Protein AF-A0A841AVW2-F1 (afdb_monomer)

Organism: NCBI:txid336628

Solvent-accessible surface area (backbone atoms only — not comparable to full-atom values): 12756 Å² total; per-residue (Å²): 134,88,82,87,87,86,79,90,84,84,90,83,78,92,78,90,77,91,79,87,79,90,78,88,81,86,76,78,83,85,87,73,88,77,85,69,83,78,75,77,75,77,77,45,46,62,28,59,76,80,51,60,68,70,59,51,50,52,52,23,55,46,48,16,61,78,66,75,42,59,57,72,57,23,45,54,25,41,21,50,23,43,34,48,55,42,32,61,37,71,50,90,81,61,91,67,52,73,33,82,55,24,38,54,28,44,58,59,42,56,75,42,50,69,63,37,49,56,44,25,40,73,58,40,72,40,79,79,83,87,78,82,73,83,83,69,79,56,72,96,49,61,66,61,37,40,52,54,30,54,49,46,26,44,76,74,43,31,62,80,62,62,71,56,56,50,47,77,78,63,76,82,70,85,89,76,97,70,90,75,88,68,83,78,82,78,77,80,88,81,79,80,80,85,128

Structure (mmCIF, N/CA/C/O backbone):
data_AF-A0A841AVW2-F1
#
_entry.id   AF-A0A841AVW2-F1
#
loop_
_atom_site.group_PDB
_atom_site.id
_atom_site.type_symbol
_atom_site.label_atom_id
_atom_site.label_alt_id
_atom_site.label_comp_id
_atom_site.label_asym_id
_atom_site.label_entity_id
_atom_site.label_seq_id
_atom_site.pdbx_PDB_ins_code
_atom_site.Cartn_x
_atom_site.Cartn_y
_atom_site.Cartn_z
_atom_site.occupancy
_atom_site.B_iso_or_equiv
_atom_site.auth_seq_id
_atom_site.auth_comp_id
_atom_site.auth_asym_id
_atom_site.auth_atom_id
_atom_site.pdbx_PDB_model_num
ATOM 1 N N . MET A 1 1 ? -28.016 38.336 46.987 1.00 41.69 1 MET A N 1
ATOM 2 C CA . MET A 1 1 ? -28.656 37.696 45.825 1.00 41.69 1 MET A CA 1
ATOM 3 C C . MET A 1 1 ? -28.327 36.218 45.926 1.00 41.69 1 MET A C 1
ATOM 5 O O . MET A 1 1 ? -27.193 35.830 45.688 1.00 41.69 1 MET A O 1
ATOM 9 N N . GLU A 1 2 ? -29.261 35.452 46.486 1.00 40.88 2 GLU A N 1
ATOM 10 C CA . GLU A 1 2 ? -29.202 33.991 46.546 1.00 40.88 2 GLU A CA 1
ATOM 11 C C . GLU A 1 2 ? -29.255 33.407 45.139 1.00 40.88 2 GLU A C 1
ATOM 13 O O . GLU A 1 2 ? -30.072 33.882 44.361 1.00 40.88 2 GLU A O 1
ATOM 18 N N . LEU A 1 3 ? -28.500 32.337 44.873 1.00 42.59 3 LEU A N 1
ATOM 19 C CA . LEU A 1 3 ? -28.999 31.178 44.129 1.00 42.59 3 LEU A CA 1
ATOM 20 C C . LEU A 1 3 ? -28.262 29.918 44.612 1.00 42.59 3 LEU A C 1
ATOM 22 O O . LEU A 1 3 ? -27.112 29.657 44.267 1.00 42.59 3 LEU A O 1
ATOM 26 N N . ARG A 1 4 ? -28.964 29.143 45.443 1.00 44.41 4 ARG A N 1
ATOM 27 C CA . ARG A 1 4 ? -28.731 27.715 45.674 1.00 44.41 4 ARG A CA 1
ATOM 28 C C . ARG A 1 4 ? -29.221 26.946 44.448 1.00 44.41 4 ARG A C 1
ATOM 30 O O . ARG A 1 4 ? -30.349 27.178 44.038 1.00 44.41 4 ARG A O 1
ATOM 37 N N . PHE A 1 5 ? -28.466 25.959 43.975 1.00 45.56 5 PHE A N 1
ATOM 38 C CA . PHE A 1 5 ? -29.041 24.725 43.434 1.00 45.56 5 PHE A CA 1
ATOM 39 C C . PHE A 1 5 ? -28.075 23.570 43.693 1.00 45.56 5 PHE A C 1
ATOM 41 O O . PHE A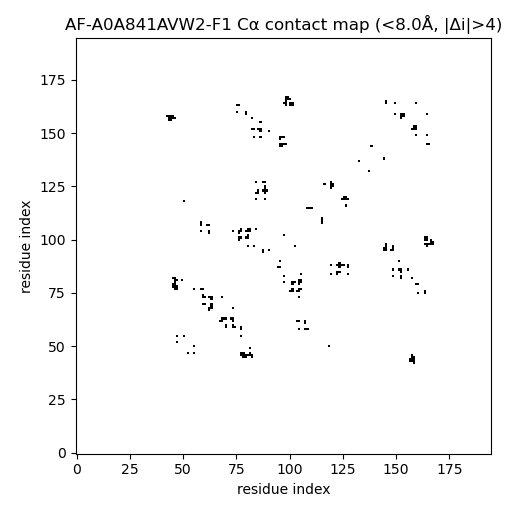 1 5 ? -26.941 23.561 43.226 1.00 45.56 5 PHE A O 1
ATOM 48 N N . GLY A 1 6 ? -28.544 22.614 44.490 1.00 39.91 6 GLY A N 1
ATOM 49 C CA . GLY A 1 6 ? -27.901 21.333 44.722 1.00 39.91 6 GLY A CA 1
ATOM 50 C C . GLY A 1 6 ? -28.836 20.202 44.310 1.00 39.91 6 GLY A C 1
ATOM 51 O O . GLY A 1 6 ? -30.046 20.299 44.506 1.00 39.91 6 GLY A O 1
ATOM 52 N N . ARG A 1 7 ? -28.245 19.144 43.752 1.00 44.53 7 ARG A N 1
ATOM 53 C CA . ARG A 1 7 ? -28.589 17.709 43.858 1.00 44.53 7 ARG A CA 1
ATOM 54 C C . ARG A 1 7 ? -27.644 16.992 42.886 1.00 44.53 7 ARG A C 1
ATOM 56 O O . ARG A 1 7 ? -27.697 17.257 41.697 1.00 44.53 7 ARG A O 1
ATOM 63 N N . SER A 1 8 ? -26.600 16.299 43.339 1.00 37.88 8 SER A N 1
ATOM 64 C CA . SER A 1 8 ? -26.599 15.012 44.054 1.00 37.88 8 SER A CA 1
ATOM 65 C C . SER A 1 8 ? -27.400 13.940 43.316 1.00 37.88 8 SER A C 1
ATOM 67 O O . SER A 1 8 ? -28.622 13.872 43.444 1.00 37.88 8 SER A O 1
ATOM 69 N N . VAL A 1 9 ? -26.680 13.103 42.567 1.00 47.44 9 VAL A N 1
ATOM 70 C CA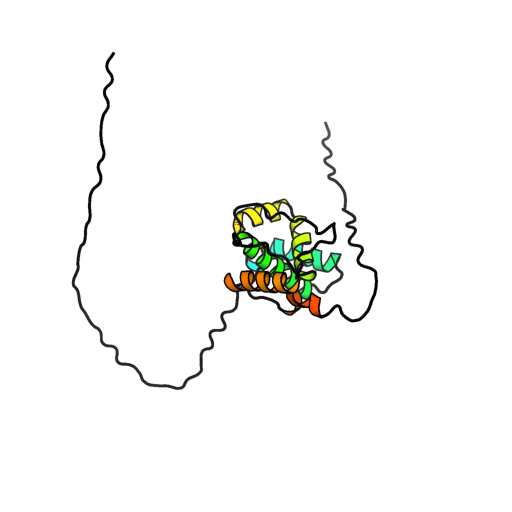 . VAL A 1 9 ? -27.118 11.771 42.148 1.00 47.44 9 VAL A CA 1
ATOM 71 C C . VAL A 1 9 ? -25.978 10.827 42.528 1.00 47.44 9 VAL A C 1
ATOM 73 O O . VAL A 1 9 ? -24.871 10.945 42.009 1.00 47.44 9 VAL A O 1
ATOM 76 N N . GLY A 1 10 ? -26.223 9.991 43.537 1.00 41.91 10 GLY A N 1
ATOM 77 C CA . GLY A 1 10 ? -25.278 8.992 44.031 1.00 41.91 10 GLY A CA 1
ATOM 78 C C . GLY A 1 10 ? -25.343 7.671 43.247 1.00 41.91 10 GLY A C 1
ATOM 79 O O . GLY A 1 10 ? -26.236 7.497 42.417 1.00 41.91 10 GLY A O 1
ATOM 80 N N . PRO A 1 11 ? -24.412 6.738 43.521 1.00 49.34 11 PRO A N 1
ATOM 81 C CA . PRO A 1 11 ? -24.301 5.449 42.848 1.00 49.34 11 PRO A CA 1
ATOM 82 C C . PRO A 1 11 ? -25.075 4.347 43.594 1.00 49.34 11 PRO A C 1
ATOM 84 O O . PRO A 1 11 ? -25.108 4.313 44.823 1.00 49.34 11 PRO A O 1
ATOM 87 N N . GLY A 1 12 ? -25.663 3.408 42.856 1.00 36.94 12 GLY A N 1
ATOM 88 C CA . GLY A 1 12 ? -26.270 2.183 43.389 1.00 36.94 12 GLY A CA 1
ATOM 89 C C . GLY A 1 12 ? -27.040 1.456 42.282 1.00 36.94 12 GLY A C 1
ATOM 90 O O . GLY A 1 12 ? -27.604 2.108 41.416 1.00 36.94 12 GLY A O 1
ATOM 91 N N . ALA A 1 13 ? -27.102 0.133 42.199 1.00 40.34 13 ALA A N 1
ATOM 92 C CA . ALA A 1 13 ? -26.518 -0.911 43.017 1.00 40.34 13 ALA A CA 1
ATOM 93 C C . ALA A 1 13 ? -26.505 -2.228 42.217 1.00 40.34 13 ALA A C 1
ATOM 95 O O . ALA A 1 13 ? -27.266 -2.418 41.272 1.00 40.34 13 ALA A O 1
ATOM 96 N N . CYS A 1 14 ? -25.616 -3.111 42.665 1.00 33.72 14 CYS A N 1
ATOM 97 C CA . CYS A 1 14 ? -25.550 -4.551 42.449 1.00 33.72 14 CYS A CA 1
ATOM 98 C C . CYS A 1 14 ? -26.926 -5.245 42.390 1.00 33.72 14 CYS A C 1
ATOM 100 O O . CYS A 1 14 ? -27.770 -5.034 43.259 1.00 33.72 14 CYS A O 1
ATOM 102 N N . GLY A 1 15 ? -27.102 -6.135 41.413 1.00 36.00 15 GLY A N 1
ATOM 103 C CA . GLY A 1 15 ? -28.263 -7.011 41.295 1.00 36.00 15 GLY A CA 1
ATOM 104 C C . GLY A 1 15 ? -27.870 -8.352 40.688 1.00 36.00 15 GLY A C 1
ATOM 105 O O . GLY A 1 15 ? -28.061 -8.579 39.498 1.00 36.00 15 GLY A O 1
ATOM 106 N N . SER A 1 16 ? -27.308 -9.232 41.518 1.00 39.03 16 SER A N 1
ATOM 107 C CA . SER A 1 16 ? -27.255 -10.669 41.254 1.00 39.03 16 SER A CA 1
ATOM 108 C C . SER A 1 16 ? -28.676 -11.227 41.284 1.00 39.03 16 SER A C 1
ATOM 110 O O . SER A 1 16 ? -29.345 -11.129 42.312 1.00 39.03 16 SER A O 1
ATOM 112 N N . LEU A 1 17 ? -29.119 -11.858 40.197 1.00 39.59 17 LEU A N 1
ATOM 113 C CA . LEU A 1 17 ? -30.273 -12.750 40.223 1.00 39.59 17 LEU A CA 1
ATOM 114 C C . LEU A 1 17 ? -29.863 -14.098 39.628 1.00 39.59 17 LEU A C 1
ATOM 116 O O . LEU A 1 17 ? -29.660 -14.240 38.424 1.00 39.59 17 LEU A O 1
ATOM 120 N N . LEU A 1 18 ? -29.700 -15.067 40.525 1.00 35.62 18 LEU A N 1
ATOM 121 C CA . LEU A 1 18 ? -29.631 -16.489 40.227 1.00 35.62 18 LEU A CA 1
ATOM 122 C C . LEU A 1 18 ? -31.013 -16.943 39.746 1.00 35.62 18 LEU A C 1
ATOM 124 O O . LEU A 1 18 ? -32.000 -16.743 40.452 1.00 35.62 18 LEU A O 1
ATOM 128 N N . ILE A 1 19 ? -31.075 -17.579 38.578 1.00 40.22 19 ILE A N 1
ATOM 129 C CA . ILE A 1 19 ? -32.205 -18.428 38.195 1.00 40.22 19 ILE A CA 1
ATOM 130 C C . ILE A 1 19 ? -31.647 -19.828 37.953 1.00 40.22 19 ILE A C 1
ATOM 132 O O . ILE A 1 19 ? -30.926 -20.075 36.988 1.00 40.22 19 ILE A O 1
ATOM 136 N N . GLU A 1 20 ? -31.969 -20.724 38.883 1.00 35.66 20 GLU A N 1
ATOM 137 C CA . GLU A 1 20 ? -31.882 -22.171 38.723 1.00 35.66 20 GLU A CA 1
ATOM 138 C C . GLU A 1 20 ? -32.941 -22.645 37.718 1.00 35.66 20 GLU A C 1
ATOM 140 O O . GLU A 1 20 ? -34.077 -22.171 37.720 1.00 35.66 20 GLU A O 1
ATOM 145 N N . GLY A 1 21 ? -32.579 -23.601 36.863 1.00 37.88 21 GLY A N 1
ATOM 146 C CA . GLY A 1 21 ? -33.495 -24.163 35.873 1.00 37.88 21 GLY A CA 1
ATOM 147 C C . GLY A 1 21 ? -32.833 -25.215 34.997 1.00 37.88 21 GLY A C 1
ATOM 148 O O . GLY A 1 21 ? -32.666 -25.019 33.798 1.00 37.88 21 GLY A O 1
ATOM 149 N N . ALA A 1 22 ? -32.421 -26.324 35.608 1.00 35.22 22 ALA A N 1
ATOM 150 C CA . ALA A 1 22 ? -31.932 -27.500 34.906 1.00 35.22 22 ALA A CA 1
ATOM 151 C C . ALA A 1 22 ? -33.049 -28.153 34.071 1.00 35.22 22 ALA A C 1
ATOM 153 O O . ALA A 1 22 ? -34.090 -28.541 34.598 1.00 35.22 22 ALA A O 1
ATOM 154 N N . SER A 1 23 ? -32.788 -28.372 32.783 1.00 33.22 23 SER A N 1
ATOM 155 C CA . SER A 1 23 ? -33.346 -29.511 32.057 1.00 33.22 23 SER A CA 1
ATOM 156 C C . SER A 1 23 ? -32.292 -30.024 31.084 1.00 33.22 23 SER A C 1
ATOM 158 O O . SER A 1 23 ? -31.992 -29.413 30.060 1.00 33.22 23 SER A O 1
ATOM 160 N N . ALA A 1 24 ? -31.655 -31.121 31.484 1.00 36.72 24 ALA A N 1
ATOM 161 C CA . ALA A 1 24 ? -30.673 -31.839 30.699 1.00 36.72 24 ALA A CA 1
ATOM 162 C C . ALA A 1 24 ? -31.398 -32.705 29.661 1.00 36.72 24 ALA A C 1
ATOM 164 O O . ALA A 1 24 ? -32.056 -33.681 30.014 1.00 36.72 24 ALA A O 1
ATOM 165 N N . VAL A 1 25 ? -31.235 -32.384 28.378 1.00 38.88 25 VAL A N 1
ATOM 166 C CA . VAL A 1 25 ? -31.441 -33.356 27.301 1.00 38.88 25 VAL A CA 1
ATOM 167 C C . VAL A 1 25 ? -30.081 -33.968 26.992 1.00 38.88 25 VAL A C 1
ATOM 169 O O . VAL A 1 25 ? -29.213 -33.350 26.381 1.00 38.88 25 VAL A O 1
ATOM 172 N N . SER A 1 26 ? -29.895 -35.186 27.490 1.00 34.03 26 SER A N 1
ATOM 173 C CA . SER A 1 26 ? -28.766 -36.055 27.176 1.00 34.03 26 SER A CA 1
ATOM 174 C C . SER A 1 26 ? -28.885 -36.524 25.724 1.00 34.03 26 SER A C 1
ATOM 176 O O . SER A 1 26 ? -29.784 -37.297 25.393 1.00 34.03 26 SER A O 1
ATOM 178 N N . VAL A 1 27 ? -27.991 -36.054 24.853 1.00 43.84 27 VAL A N 1
ATOM 179 C CA . VAL A 1 27 ? -27.770 -36.645 23.527 1.00 43.84 27 VAL A CA 1
ATOM 180 C C . VAL A 1 27 ? -26.466 -37.429 23.602 1.00 43.84 27 VAL A C 1
ATOM 182 O O . VAL A 1 27 ? -25.386 -36.860 23.756 1.00 43.84 27 VAL A O 1
ATOM 185 N N . ALA A 1 28 ? -26.585 -38.754 23.550 1.00 43.31 28 ALA A N 1
ATOM 186 C CA . ALA A 1 28 ? -25.458 -39.675 23.525 1.00 43.31 28 ALA A CA 1
ATOM 187 C C . ALA A 1 28 ? -24.600 -39.482 22.253 1.00 43.31 28 ALA A C 1
ATOM 189 O O . ALA A 1 28 ? -25.130 -39.126 21.196 1.00 43.31 28 ALA A O 1
ATOM 190 N N . PRO A 1 29 ? -23.284 -39.748 22.318 1.00 37.22 29 PRO A N 1
ATOM 191 C CA . PRO A 1 29 ? -22.390 -39.589 21.181 1.00 37.22 29 PRO A CA 1
ATOM 192 C C . PRO A 1 29 ? -22.660 -40.669 20.127 1.00 37.22 29 PRO A C 1
ATOM 194 O O . PRO A 1 29 ? -22.468 -41.859 20.376 1.00 37.22 29 PRO A O 1
ATOM 197 N N . ASN A 1 30 ? -23.062 -40.256 18.923 1.00 37.78 30 ASN A N 1
ATOM 198 C CA . ASN A 1 30 ? -23.060 -41.144 17.765 1.00 37.78 30 ASN A CA 1
ATOM 199 C C . ASN A 1 30 ? -21.610 -41.367 17.311 1.00 37.78 30 ASN A C 1
ATOM 201 O O . ASN A 1 30 ? -21.013 -40.559 16.598 1.00 37.78 30 ASN A O 1
ATOM 205 N N . THR A 1 31 ? -21.031 -42.474 17.764 1.00 51.25 31 THR A N 1
ATOM 206 C CA . THR A 1 31 ? -19.774 -43.004 17.250 1.00 51.25 31 THR A CA 1
ATOM 207 C C . THR A 1 31 ? -19.995 -43.573 15.849 1.00 51.25 31 THR A C 1
ATOM 209 O O . THR A 1 31 ? -20.316 -44.748 15.688 1.00 51.25 31 THR A O 1
ATOM 212 N N . ASN A 1 32 ? -19.747 -42.769 14.819 1.00 37.72 32 ASN A N 1
ATOM 213 C CA . ASN A 1 32 ? -19.349 -43.314 13.526 1.00 37.72 32 ASN A CA 1
ATOM 214 C C . ASN A 1 32 ? -18.224 -42.468 12.926 1.00 37.72 32 ASN A C 1
ATOM 216 O O . ASN A 1 32 ? -18.434 -41.525 12.166 1.00 37.72 32 ASN A O 1
ATOM 220 N N . ARG A 1 33 ? -16.994 -42.813 13.324 1.00 48.22 33 ARG A N 1
ATOM 221 C CA . ARG A 1 33 ? -15.773 -42.382 12.647 1.00 48.22 33 ARG A CA 1
ATOM 222 C C . ARG A 1 33 ? -15.736 -43.025 11.263 1.00 48.22 33 ARG A C 1
ATOM 224 O O . ARG A 1 33 ? -15.442 -44.211 11.142 1.00 48.22 33 ARG A O 1
ATOM 231 N N . LYS A 1 34 ? -15.830 -42.197 10.231 1.00 40.09 34 LYS A N 1
ATOM 232 C CA . LYS A 1 34 ? -14.842 -42.231 9.150 1.00 40.09 34 LYS A CA 1
ATOM 233 C C . LYS A 1 34 ? -14.295 -40.821 9.014 1.00 40.09 34 LYS A C 1
ATOM 235 O O . LYS A 1 34 ? -14.975 -39.925 8.533 1.00 40.09 34 LYS A O 1
ATOM 240 N N . GLY A 1 35 ? -13.102 -40.630 9.574 1.00 46.69 35 GLY A N 1
ATOM 241 C CA . GLY A 1 35 ? -12.385 -39.369 9.519 1.00 46.69 35 GLY A CA 1
ATOM 242 C C . GLY A 1 35 ? -12.027 -39.047 8.077 1.00 46.69 35 GLY A C 1
ATOM 243 O O . GLY A 1 35 ? -11.151 -39.681 7.500 1.00 46.69 35 GLY A O 1
ATOM 244 N N . VAL A 1 36 ? -12.706 -38.053 7.524 1.00 43.28 36 VAL A N 1
ATOM 245 C CA . VAL A 1 36 ? -12.100 -37.150 6.556 1.00 43.28 36 VAL A CA 1
ATOM 246 C C . VAL A 1 36 ? -11.767 -35.920 7.381 1.00 43.28 36 VAL A C 1
ATOM 248 O O . VAL A 1 36 ? -12.662 -35.305 7.959 1.00 43.28 36 VAL A O 1
ATOM 251 N N . GLY A 1 37 ? -10.475 -35.641 7.550 1.00 37.09 37 GLY A N 1
ATOM 252 C CA . GLY A 1 37 ? -10.040 -34.395 8.158 1.00 37.09 37 GLY A CA 1
ATOM 253 C C . GLY A 1 37 ? -10.620 -33.257 7.333 1.00 37.09 37 GLY A C 1
ATOM 254 O O . GLY A 1 37 ? -10.208 -33.054 6.195 1.00 37.09 37 GLY A O 1
ATOM 255 N N . MET A 1 38 ? -11.615 -32.563 7.881 1.00 33.84 38 MET A N 1
ATOM 256 C CA . MET A 1 38 ? -12.050 -31.282 7.351 1.00 33.84 38 MET A CA 1
ATOM 257 C C . MET A 1 38 ? -10.949 -30.294 7.717 1.00 33.84 38 MET A C 1
ATOM 259 O O . MET A 1 38 ? -10.985 -29.660 8.770 1.00 33.84 38 MET A O 1
ATOM 263 N N . THR A 1 39 ? -9.919 -30.233 6.881 1.00 35.62 39 THR A N 1
ATOM 264 C CA . THR A 1 39 ? -9.010 -29.098 6.848 1.00 35.62 39 THR A CA 1
ATOM 265 C C . THR A 1 39 ? -9.887 -27.907 6.486 1.00 35.62 39 THR A C 1
ATOM 267 O O . THR A 1 39 ? -10.257 -27.744 5.326 1.00 35.62 39 THR A O 1
ATOM 270 N N . ILE A 1 40 ? -10.321 -27.125 7.476 1.00 44.09 40 ILE A N 1
ATOM 271 C CA . ILE A 1 40 ? -10.871 -25.803 7.192 1.00 44.09 40 ILE A CA 1
ATOM 272 C C . ILE A 1 40 ? -9.677 -25.017 6.661 1.00 44.09 40 ILE A C 1
ATOM 274 O O . ILE A 1 40 ? -8.836 -24.561 7.433 1.00 44.09 40 ILE A O 1
ATOM 278 N N . ALA A 1 41 ? -9.549 -24.957 5.336 1.00 42.62 41 ALA A N 1
ATOM 279 C CA . ALA A 1 41 ? -8.738 -23.941 4.702 1.00 42.62 41 ALA A CA 1
ATOM 280 C C . ALA A 1 41 ? -9.370 -22.618 5.129 1.00 42.62 41 ALA A C 1
ATOM 282 O O . ALA A 1 41 ? -10.475 -22.281 4.706 1.00 42.62 41 ALA A O 1
ATOM 283 N N . VAL A 1 42 ? -8.732 -21.930 6.072 1.00 48.56 42 VAL A N 1
ATOM 284 C CA . VAL A 1 42 ? -9.059 -20.538 6.340 1.00 48.56 42 VAL A CA 1
ATOM 285 C C . VAL A 1 42 ? -8.575 -19.804 5.096 1.00 48.56 42 VAL A C 1
ATOM 287 O O . VAL A 1 42 ? -7.389 -19.515 4.971 1.00 48.56 42 VAL A O 1
ATOM 290 N N . GLU A 1 43 ? -9.459 -19.632 4.113 1.00 62.66 43 GLU A N 1
ATOM 291 C CA . GLU A 1 43 ? -9.197 -18.746 2.984 1.00 62.66 43 GLU A CA 1
ATOM 292 C C . GLU A 1 43 ? -8.985 -17.353 3.583 1.00 62.66 43 GLU A C 1
ATOM 294 O O . GLU A 1 43 ? -9.900 -16.773 4.171 1.00 62.66 43 GLU A O 1
ATOM 299 N N . GLY A 1 44 ? -7.738 -16.879 3.556 1.00 69.06 44 GLY A N 1
ATOM 300 C CA . GLY A 1 44 ? -7.385 -15.573 4.098 1.00 69.06 44 GLY A CA 1
ATOM 301 C C . GLY A 1 44 ? -8.158 -14.464 3.387 1.00 69.06 44 GLY A C 1
ATOM 302 O O . GLY A 1 44 ? -8.533 -14.593 2.220 1.00 69.06 44 GLY A O 1
ATOM 303 N N . PHE A 1 45 ? -8.390 -13.356 4.084 1.00 87.44 45 PHE A N 1
ATOM 304 C CA . PHE A 1 45 ? -8.972 -12.171 3.471 1.00 87.44 45 PHE A CA 1
ATOM 305 C C . PHE A 1 45 ? -8.068 -11.653 2.343 1.00 87.44 45 PHE A C 1
ATOM 307 O O . PHE A 1 45 ? -6.841 -11.706 2.426 1.00 87.44 45 PHE A O 1
ATOM 314 N N . THR A 1 46 ? -8.683 -11.115 1.295 1.00 94.50 46 THR A N 1
ATOM 315 C CA . THR A 1 46 ? -7.994 -10.408 0.207 1.00 94.50 46 THR A CA 1
ATOM 316 C C . THR A 1 46 ? -8.035 -8.905 0.474 1.00 94.50 46 THR A C 1
ATOM 318 O O . THR A 1 46 ? -9.090 -8.382 0.858 1.00 94.50 46 THR A O 1
ATOM 321 N N . GLY A 1 47 ? -6.945 -8.188 0.212 1.00 93.69 47 GLY A N 1
ATOM 322 C CA . GLY A 1 47 ? -6.909 -6.726 0.281 1.00 93.69 47 GLY A CA 1
ATOM 323 C C . GLY A 1 47 ? -7.890 -6.043 -0.682 1.00 93.69 47 GLY A C 1
ATOM 324 O O . GLY A 1 47 ? -8.416 -4.979 -0.355 1.00 93.69 47 GLY A O 1
ATOM 325 N N . GLN A 1 48 ? -8.235 -6.678 -1.810 1.00 95.69 48 GLN A N 1
ATOM 326 C CA . GLN A 1 48 ? -9.224 -6.181 -2.780 1.00 95.69 48 GLN A CA 1
ATOM 327 C C . GLN A 1 48 ? -10.555 -5.756 -2.129 1.00 95.69 48 GLN A C 1
ATOM 329 O O . GLN A 1 48 ? -11.177 -4.789 -2.570 1.00 95.69 48 GLN A O 1
ATOM 334 N N . GLY A 1 49 ? -10.985 -6.441 -1.064 1.00 95.12 49 GLY A N 1
ATOM 335 C CA . GLY A 1 49 ? -12.238 -6.150 -0.360 1.00 95.12 49 GLY A CA 1
ATOM 336 C C . GLY A 1 49 ? -12.243 -4.844 0.447 1.00 95.12 49 GLY A C 1
ATOM 337 O O . GLY A 1 49 ? -13.295 -4.437 0.934 1.00 95.12 49 GLY A O 1
ATOM 338 N N . LEU A 1 50 ? -11.097 -4.170 0.598 1.00 96.81 50 LEU A N 1
ATOM 339 C CA . LEU A 1 50 ? -10.967 -2.953 1.409 1.00 96.81 50 LEU A CA 1
ATOM 340 C C . LEU A 1 50 ? -11.390 -1.668 0.674 1.00 96.81 50 LEU A C 1
ATOM 342 O O . LEU A 1 50 ? -11.529 -0.600 1.289 1.00 96.81 50 LEU A O 1
ATOM 346 N N . ILE A 1 51 ? -11.614 -1.758 -0.637 1.00 98.06 51 ILE A N 1
ATOM 347 C CA . ILE A 1 51 ? -12.039 -0.646 -1.490 1.00 98.06 51 ILE A CA 1
ATOM 348 C C . ILE A 1 51 ? -13.170 -1.065 -2.443 1.00 98.06 51 ILE A C 1
ATOM 350 O O . ILE A 1 51 ? -13.352 -2.251 -2.709 1.00 98.06 51 ILE A O 1
ATOM 354 N N . PRO A 1 52 ? -13.943 -0.109 -2.996 1.00 98.25 52 PRO A N 1
ATOM 355 C CA . PRO A 1 52 ? -14.936 -0.418 -4.022 1.00 98.25 52 PRO A CA 1
ATOM 356 C C . PRO A 1 52 ? -14.306 -1.079 -5.257 1.00 98.25 52 PRO A C 1
ATOM 358 O O . PRO A 1 52 ? -13.261 -0.634 -5.735 1.00 98.25 52 PRO A O 1
ATOM 361 N N . GLY A 1 53 ? -14.981 -2.082 -5.827 1.00 97.81 53 GLY A N 1
ATOM 362 C CA . GLY A 1 53 ? -14.469 -2.849 -6.973 1.00 97.81 53 GLY A CA 1
ATOM 363 C C . GLY A 1 53 ? -14.134 -1.997 -8.204 1.00 97.81 53 GLY A C 1
ATOM 364 O O . GLY A 1 53 ? -13.138 -2.252 -8.874 1.00 97.81 53 GLY A O 1
ATOM 365 N N . GLU A 1 54 ? -14.900 -0.932 -8.454 1.00 98.00 54 GLU A N 1
ATOM 366 C CA . GLU A 1 54 ? -14.617 0.037 -9.525 1.00 98.00 54 GLU A CA 1
ATOM 367 C C . GLU A 1 54 ? -13.284 0.769 -9.312 1.00 98.00 54 GLU A C 1
ATOM 369 O O . GLU A 1 54 ? -12.494 0.940 -10.242 1.00 98.00 54 GLU A O 1
ATOM 374 N N . LEU A 1 55 ? -12.993 1.182 -8.073 1.00 98.50 55 LEU A N 1
ATOM 375 C CA . LEU A 1 55 ? -11.715 1.809 -7.738 1.00 98.50 55 LEU A CA 1
ATOM 376 C C . LEU A 1 55 ? -10.569 0.804 -7.887 1.00 98.50 55 LEU A C 1
ATOM 378 O O . LEU A 1 55 ? -9.569 1.133 -8.523 1.00 98.50 55 LEU A O 1
ATOM 382 N N . PHE A 1 56 ? -10.741 -0.421 -7.383 1.00 98.75 56 PHE A N 1
ATOM 383 C CA . PHE A 1 56 ? -9.754 -1.490 -7.543 1.00 98.75 56 PHE A CA 1
ATOM 384 C C . PHE A 1 56 ? -9.434 -1.741 -9.023 1.00 98.75 56 PHE A C 1
ATOM 386 O O . PHE A 1 56 ? -8.270 -1.750 -9.416 1.00 98.75 56 PHE A O 1
ATOM 393 N N . GLY A 1 57 ? -10.459 -1.848 -9.873 1.00 98.50 57 GLY A N 1
ATOM 394 C CA . GLY A 1 57 ? -10.294 -2.024 -11.314 1.00 98.50 57 GLY A CA 1
ATOM 395 C C . GLY A 1 57 ? -9.512 -0.887 -11.977 1.00 98.50 57 GLY A C 1
ATOM 396 O O . GLY A 1 57 ? -8.629 -1.155 -12.792 1.00 98.50 57 GLY A O 1
ATOM 397 N N . ARG A 1 58 ? -9.781 0.374 -11.609 1.00 98.56 58 ARG A N 1
ATOM 398 C CA . ARG A 1 58 ? -9.027 1.535 -12.121 1.00 98.56 58 ARG A CA 1
ATOM 399 C C .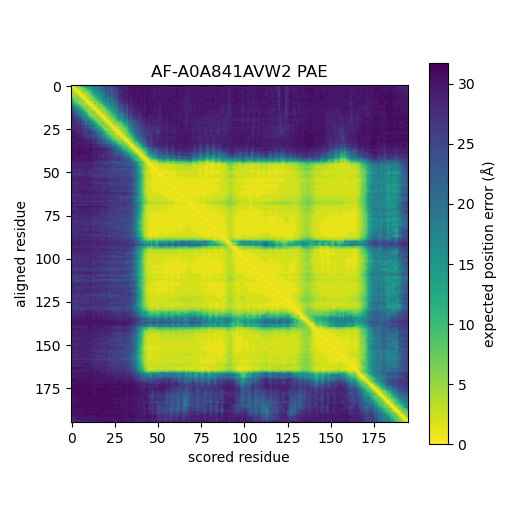 ARG A 1 58 ? -7.555 1.499 -11.711 1.00 98.56 58 ARG A C 1
ATOM 401 O O . ARG A 1 58 ? -6.696 1.737 -12.558 1.00 98.56 58 ARG A O 1
ATOM 408 N N . LEU A 1 59 ? -7.271 1.183 -10.448 1.00 98.62 59 LEU A N 1
ATOM 409 C CA . LEU A 1 59 ? -5.908 1.080 -9.921 1.00 98.62 59 LEU A CA 1
ATOM 410 C C . LEU A 1 59 ? -5.124 -0.042 -10.614 1.00 98.62 59 LEU A C 1
ATOM 412 O O . LEU A 1 59 ? -4.038 0.199 -11.134 1.00 98.62 59 LEU A O 1
ATOM 416 N N . VAL A 1 60 ? -5.717 -1.233 -10.723 1.00 98.69 60 VAL A N 1
ATOM 417 C CA . VAL A 1 60 ? -5.134 -2.385 -11.430 1.00 98.69 60 VAL A CA 1
ATOM 418 C C . VAL A 1 60 ? -4.845 -2.061 -12.894 1.00 98.69 60 VAL A C 1
ATOM 420 O O . VAL A 1 60 ? -3.757 -2.346 -13.390 1.00 98.69 60 VAL A O 1
ATOM 423 N N . ASN A 1 61 ? -5.799 -1.447 -13.599 1.00 98.56 61 ASN A N 1
ATOM 424 C CA . ASN A 1 61 ? -5.610 -1.087 -15.004 1.00 98.56 61 ASN A CA 1
ATOM 425 C C . ASN A 1 61 ? -4.498 -0.043 -15.180 1.00 98.56 61 ASN A C 1
ATOM 427 O O . ASN A 1 61 ? -3.804 -0.058 -16.196 1.00 98.56 61 ASN A O 1
ATOM 431 N N . ARG A 1 62 ? -4.323 0.855 -14.203 1.00 98.38 62 ARG A N 1
ATOM 432 C CA . ARG A 1 62 ? -3.228 1.824 -14.208 1.00 98.38 62 ARG A CA 1
ATOM 433 C C . ARG A 1 62 ? -1.874 1.141 -14.026 1.00 98.38 62 ARG A C 1
ATOM 435 O O . ARG A 1 62 ? -1.014 1.364 -14.868 1.00 98.38 62 ARG A O 1
ATOM 442 N N . ILE A 1 63 ? -1.726 0.263 -13.031 1.00 98.00 63 ILE A N 1
ATOM 443 C CA . ILE A 1 63 ? -0.490 -0.514 -12.816 1.00 98.00 63 ILE A CA 1
ATOM 444 C C . ILE A 1 63 ? -0.120 -1.293 -14.075 1.00 98.00 63 ILE A C 1
ATOM 446 O O . ILE A 1 63 ? 0.992 -1.163 -14.578 1.00 98.00 63 ILE A O 1
ATOM 450 N N . ALA A 1 64 ? -1.073 -2.063 -14.613 1.00 97.50 64 ALA A N 1
ATOM 451 C CA . ALA A 1 64 ? -0.850 -2.888 -15.796 1.00 97.50 64 ALA A CA 1
ATOM 452 C C . ALA A 1 64 ? -0.350 -2.058 -16.988 1.00 97.50 64 ALA A C 1
ATOM 454 O O . ALA A 1 64 ? 0.537 -2.490 -17.717 1.00 97.50 64 ALA A O 1
ATOM 455 N N . LYS A 1 65 ? -0.897 -0.848 -17.164 1.00 97.38 65 LYS A N 1
ATOM 456 C CA . LYS A 1 65 ? -0.516 0.066 -18.243 1.00 97.38 65 LYS A CA 1
ATOM 457 C C . LYS A 1 65 ? 0.834 0.749 -18.008 1.00 97.38 65 LYS A C 1
ATOM 459 O O . LYS A 1 65 ? 1.603 0.878 -18.951 1.00 97.38 65 LYS A O 1
ATOM 464 N N . GLU A 1 66 ? 1.088 1.260 -16.806 1.00 96.50 66 GLU A N 1
ATOM 465 C CA . GLU A 1 66 ? 2.284 2.067 -16.514 1.00 96.50 66 GLU A CA 1
ATOM 466 C C . GLU A 1 66 ? 3.547 1.214 -16.368 1.00 96.50 66 GLU A C 1
ATOM 468 O O . GLU A 1 66 ? 4.633 1.687 -16.690 1.00 96.50 66 GLU A O 1
ATOM 473 N N . HIS A 1 67 ? 3.398 -0.045 -15.954 1.00 93.62 67 HIS A N 1
ATOM 474 C CA . HIS A 1 67 ? 4.508 -0.977 -15.756 1.00 93.62 67 HIS A CA 1
ATOM 475 C C . HIS A 1 67 ? 4.568 -2.097 -16.807 1.00 93.62 67 HIS A C 1
ATOM 477 O O . HIS A 1 67 ? 5.299 -3.061 -16.605 1.00 93.62 67 HIS A O 1
ATOM 483 N N . ASP A 1 68 ? 3.792 -1.983 -17.894 1.00 94.31 68 ASP A N 1
ATOM 484 C CA . ASP A 1 68 ? 3.737 -2.942 -19.013 1.00 94.31 68 ASP A CA 1
ATOM 485 C C . ASP A 1 68 ? 3.672 -4.411 -18.554 1.00 94.31 68 ASP A C 1
ATOM 487 O O . ASP A 1 68 ? 4.455 -5.266 -18.964 1.00 94.31 68 ASP A O 1
ATOM 491 N N . MET A 1 69 ? 2.747 -4.699 -17.635 1.00 94.06 69 MET A N 1
ATOM 492 C CA . MET A 1 69 ? 2.629 -6.016 -17.006 1.00 94.06 69 MET A CA 1
ATOM 493 C C . MET A 1 69 ? 1.238 -6.628 -17.184 1.00 94.06 69 MET A C 1
ATOM 495 O O . MET A 1 69 ? 0.242 -5.903 -17.303 1.00 94.06 69 MET A O 1
ATOM 499 N N . PRO A 1 70 ? 1.123 -7.971 -17.156 1.00 97.38 70 PRO A N 1
ATOM 500 C CA . PRO A 1 70 ? -0.167 -8.637 -17.238 1.00 97.38 70 PRO A CA 1
ATOM 501 C C . PRO A 1 70 ? -1.116 -8.153 -16.144 1.00 97.38 70 PRO A C 1
ATOM 503 O O . PRO A 1 70 ? -0.753 -8.052 -14.971 1.00 97.38 70 PRO A O 1
ATOM 506 N N . ARG A 1 71 ? -2.376 -7.918 -16.519 1.00 97.31 71 ARG A N 1
ATOM 507 C CA . ARG A 1 71 ? -3.408 -7.448 -15.586 1.00 97.31 71 ARG A CA 1
ATOM 508 C C . ARG A 1 71 ? -3.554 -8.361 -14.366 1.00 97.31 71 ARG A C 1
ATOM 510 O O . ARG A 1 71 ? -3.794 -7.870 -13.273 1.00 97.31 71 ARG A O 1
ATOM 517 N N . GLU A 1 72 ? -3.406 -9.670 -14.545 1.00 96.44 72 GLU A N 1
ATOM 518 C CA . GLU A 1 72 ? -3.465 -10.655 -13.456 1.00 96.44 72 GLU A CA 1
ATOM 519 C C . GLU A 1 72 ? -2.371 -10.426 -12.406 1.00 96.44 72 GLU A C 1
ATOM 521 O O . GLU A 1 72 ? -2.619 -10.557 -11.211 1.00 96.44 72 GLU A O 1
ATOM 526 N N . PHE A 1 73 ? -1.183 -10.000 -12.835 1.00 96.62 73 PHE A N 1
ATOM 527 C CA . PHE A 1 73 ? -0.091 -9.660 -11.931 1.00 96.62 73 PHE A CA 1
ATOM 528 C C . PHE A 1 73 ? -0.360 -8.340 -11.198 1.00 96.62 73 PHE A C 1
ATOM 530 O O . PHE A 1 73 ? -0.215 -8.260 -9.980 1.00 96.62 73 PHE A O 1
ATOM 537 N N . ALA A 1 74 ? -0.882 -7.337 -11.911 1.00 97.88 74 ALA A N 1
ATOM 538 C CA . ALA A 1 74 ? -1.312 -6.073 -11.315 1.00 97.88 74 ALA A CA 1
ATOM 539 C C . ALA A 1 74 ? -2.432 -6.245 -10.265 1.00 97.88 74 ALA A C 1
ATOM 541 O O . ALA A 1 74 ? -2.467 -5.506 -9.281 1.00 97.88 74 ALA A O 1
ATOM 542 N N . VAL A 1 75 ? -3.331 -7.227 -10.445 1.00 98.50 75 VAL A N 1
ATOM 543 C CA . VAL A 1 75 ? -4.340 -7.602 -9.435 1.00 98.50 75 VAL A CA 1
ATOM 544 C C . VAL A 1 75 ? -3.665 -8.050 -8.142 1.00 98.50 75 VAL A C 1
ATOM 546 O O . VAL A 1 75 ? -4.018 -7.537 -7.083 1.00 98.50 75 VAL A O 1
ATOM 549 N N . ARG A 1 76 ? -2.680 -8.955 -8.226 1.00 98.06 76 ARG A N 1
ATOM 550 C CA . ARG A 1 76 ? -1.936 -9.454 -7.056 1.00 98.06 76 ARG A CA 1
ATOM 551 C C . ARG A 1 76 ? -1.197 -8.313 -6.345 1.00 98.06 76 ARG A C 1
ATOM 553 O O . ARG A 1 76 ? -1.300 -8.183 -5.131 1.00 98.06 76 ARG A O 1
ATOM 560 N N . ILE A 1 77 ? -0.533 -7.434 -7.102 1.00 98.31 77 ILE A N 1
ATOM 561 C CA . ILE A 1 77 ? 0.178 -6.266 -6.553 1.00 98.31 77 ILE A CA 1
ATOM 562 C C . ILE A 1 77 ? -0.767 -5.347 -5.773 1.00 98.31 77 ILE A C 1
ATOM 564 O O . ILE A 1 77 ? -0.487 -5.002 -4.626 1.00 98.31 77 ILE A O 1
ATOM 568 N N . MET A 1 78 ? -1.893 -4.951 -6.374 1.00 98.69 78 MET A N 1
ATOM 569 C CA . MET A 1 78 ? -2.835 -4.042 -5.717 1.00 98.69 78 MET A CA 1
ATOM 570 C C . MET A 1 78 ? -3.501 -4.693 -4.500 1.00 98.69 78 MET A C 1
ATOM 572 O O . MET A 1 78 ? -3.716 -4.026 -3.491 1.00 98.69 78 MET A O 1
ATOM 576 N N . ASP A 1 79 ? -3.797 -5.992 -4.563 1.00 98.56 79 ASP A N 1
ATOM 577 C CA . ASP A 1 79 ? -4.317 -6.740 -3.420 1.00 98.56 79 ASP A CA 1
ATOM 578 C C . ASP A 1 79 ? -3.360 -6.684 -2.217 1.00 98.56 79 ASP A C 1
ATOM 580 O O . ASP A 1 79 ? -3.749 -6.258 -1.126 1.00 98.56 79 ASP A O 1
ATOM 584 N N . GLN A 1 80 ? -2.089 -7.022 -2.438 1.00 98.44 80 GLN A N 1
ATOM 585 C CA . GLN A 1 80 ? -1.075 -7.027 -1.385 1.00 98.44 80 GLN A CA 1
ATOM 586 C C . GLN A 1 80 ? -0.758 -5.614 -0.872 1.00 98.44 80 GLN A C 1
ATOM 588 O O . GLN A 1 80 ? -0.550 -5.439 0.328 1.00 98.44 80 GLN A O 1
ATOM 593 N N . ALA A 1 81 ? -0.808 -4.589 -1.731 1.00 98.44 81 ALA A N 1
ATOM 594 C CA . ALA A 1 81 ? -0.647 -3.192 -1.319 1.00 98.44 81 ALA A CA 1
ATOM 595 C C . ALA A 1 81 ? -1.760 -2.732 -0.363 1.00 98.44 81 ALA A C 1
ATOM 597 O O . ALA A 1 81 ? -1.496 -2.052 0.628 1.00 98.44 81 ALA A O 1
ATOM 598 N N . LEU A 1 82 ? -3.009 -3.134 -0.609 1.00 98.50 82 LEU A N 1
ATOM 599 C CA . LEU A 1 82 ? -4.129 -2.803 0.277 1.00 98.50 82 LEU A CA 1
ATOM 600 C C . LEU A 1 82 ? -4.021 -3.523 1.627 1.00 98.50 82 LEU A C 1
ATOM 602 O O . LEU A 1 82 ? -4.282 -2.912 2.666 1.00 98.50 82 LEU A O 1
ATOM 606 N N . ALA A 1 83 ? -3.603 -4.792 1.622 1.00 97.94 83 ALA A N 1
ATOM 607 C CA . ALA A 1 83 ? -3.355 -5.553 2.845 1.00 97.94 83 ALA A CA 1
ATOM 608 C C . ALA A 1 83 ? -2.205 -4.943 3.671 1.00 97.94 83 ALA A C 1
ATOM 610 O O . ALA A 1 83 ? -2.337 -4.760 4.882 1.00 97.94 83 ALA A O 1
ATOM 611 N N . PHE A 1 84 ? -1.120 -4.536 3.006 1.00 97.50 84 PHE A N 1
ATOM 612 C CA . PHE A 1 84 ? -0.008 -3.804 3.611 1.00 97.50 84 PHE A CA 1
ATOM 613 C C . PHE A 1 84 ? -0.465 -2.503 4.280 1.00 97.50 84 PHE A C 1
ATOM 615 O O . PHE A 1 84 ? -0.182 -2.277 5.456 1.00 97.50 84 PHE A O 1
ATOM 622 N N . LEU A 1 85 ? -1.236 -1.668 3.579 1.00 97.12 85 LEU A N 1
ATOM 623 C CA . LEU A 1 85 ? -1.714 -0.407 4.148 1.00 97.12 85 LEU A CA 1
ATOM 624 C C . LEU A 1 85 ? -2.651 -0.620 5.340 1.00 97.12 85 LEU A C 1
ATOM 626 O O . LEU A 1 85 ? -2.631 0.166 6.290 1.00 97.12 85 LEU A O 1
ATOM 630 N N . ARG A 1 86 ? -3.447 -1.696 5.328 1.00 96.69 86 ARG A N 1
ATOM 631 C CA . ARG A 1 86 ? -4.239 -2.080 6.498 1.00 96.69 86 ARG A CA 1
ATOM 632 C C . ARG A 1 86 ? -3.341 -2.467 7.676 1.00 96.69 86 ARG A C 1
ATOM 634 O O . ARG A 1 86 ? -3.628 -2.040 8.791 1.00 96.69 86 ARG A O 1
ATOM 641 N N . ALA A 1 87 ? -2.252 -3.199 7.439 1.00 95.62 87 ALA A N 1
ATOM 642 C CA . ALA A 1 87 ? -1.277 -3.541 8.475 1.00 95.62 87 ALA A CA 1
ATOM 643 C C . ALA A 1 87 ? -0.593 -2.302 9.077 1.00 95.62 87 ALA A C 1
ATOM 645 O O . ALA A 1 87 ? -0.516 -2.186 10.300 1.00 95.62 87 ALA A O 1
ATOM 646 N N . CYS A 1 88 ? -0.205 -1.329 8.248 1.00 94.38 88 CYS A N 1
ATOM 647 C CA . CYS A 1 88 ? 0.343 -0.046 8.708 1.00 94.38 88 CYS A CA 1
ATOM 648 C C . CYS A 1 88 ? -0.622 0.730 9.621 1.00 94.38 88 CYS A C 1
ATOM 650 O O . CYS A 1 88 ? -0.193 1.501 10.482 1.00 94.38 88 CYS A O 1
ATOM 652 N N . GLY A 1 89 ? -1.934 0.543 9.445 1.00 91.00 89 GLY A N 1
ATOM 653 C CA . GLY A 1 89 ? -2.950 1.169 10.286 1.00 91.00 89 GLY A CA 1
ATOM 654 C C . GLY A 1 89 ? -2.944 0.678 11.734 1.00 91.00 89 GLY A C 1
ATOM 655 O O . GLY A 1 89 ? -3.169 1.488 12.633 1.00 91.00 89 GLY A O 1
ATOM 656 N N . GLU A 1 90 ? -2.629 -0.602 11.947 1.00 86.31 90 GLU A N 1
ATOM 657 C CA . GLU A 1 90 ? -2.680 -1.304 13.243 1.00 86.31 90 GLU A CA 1
ATOM 658 C C . GLU A 1 90 ? -1.325 -1.321 13.974 1.00 86.31 90 GLU A C 1
ATOM 660 O O . GLU A 1 90 ? -1.248 -1.586 15.176 1.00 86.31 90 GLU A O 1
ATOM 665 N N . SER A 1 91 ? -0.225 -1.068 13.260 1.00 71.12 91 SER A N 1
ATOM 666 C CA . SER A 1 91 ? 1.121 -1.159 13.819 1.00 71.12 91 SER A CA 1
ATOM 667 C C . SER A 1 91 ? 1.478 0.072 14.665 1.00 71.12 91 SER A C 1
ATOM 669 O O . SER A 1 91 ? 2.086 1.021 14.178 1.00 71.12 91 SER A O 1
ATOM 671 N N . ASP A 1 92 ? 1.179 0.022 15.965 1.00 68.06 92 ASP A N 1
ATOM 672 C CA . ASP A 1 92 ? 1.680 0.998 16.955 1.00 68.06 92 ASP A CA 1
ATOM 673 C C . ASP A 1 92 ? 3.138 0.730 17.384 1.00 68.06 92 ASP A C 1
ATOM 675 O O . ASP A 1 92 ? 3.713 1.470 18.182 1.00 68.06 92 ASP A O 1
ATOM 679 N N . ARG A 1 93 ? 3.730 -0.387 16.934 1.00 61.28 93 ARG A N 1
ATOM 680 C CA . ARG A 1 93 ? 4.885 -1.010 17.607 1.00 61.28 93 ARG A CA 1
ATOM 681 C C . ARG A 1 93 ? 6.193 -0.992 16.816 1.00 61.28 93 ARG A C 1
ATOM 683 O O . ARG A 1 93 ? 7.246 -1.049 17.444 1.00 61.28 93 ARG A O 1
ATOM 690 N N . ALA A 1 94 ? 6.155 -0.903 15.487 1.00 76.06 94 ALA A N 1
ATOM 691 C CA . ALA A 1 94 ? 7.346 -0.811 14.642 1.00 76.06 94 ALA A CA 1
ATOM 692 C C . ALA A 1 94 ? 6.984 -0.352 13.216 1.00 76.06 94 ALA A C 1
ATOM 694 O O . ALA A 1 94 ? 5.883 -0.671 12.763 1.00 76.06 94 ALA A O 1
ATOM 695 N N . PRO A 1 95 ? 7.886 0.354 12.504 1.00 84.25 95 PRO A N 1
ATOM 696 C CA . PRO A 1 95 ? 7.679 0.681 11.098 1.00 84.25 95 PRO A CA 1
ATOM 697 C C . PRO A 1 95 ? 7.605 -0.596 10.252 1.00 84.25 95 PRO A C 1
ATOM 699 O O . PRO A 1 95 ? 8.358 -1.547 10.471 1.00 84.25 95 PRO A O 1
ATOM 702 N N . LEU A 1 96 ? 6.674 -0.601 9.300 1.00 92.31 96 LEU A N 1
ATOM 703 C CA . LEU A 1 96 ? 6.516 -1.632 8.277 1.00 92.31 96 LEU A CA 1
ATOM 704 C C . LEU A 1 96 ? 6.955 -1.064 6.927 1.00 92.31 96 LEU A C 1
ATOM 706 O O . LEU A 1 96 ? 6.901 0.150 6.723 1.00 92.31 96 LEU A O 1
ATOM 710 N N . GLY A 1 97 ? 7.347 -1.936 6.001 1.00 91.94 97 GLY A N 1
ATOM 711 C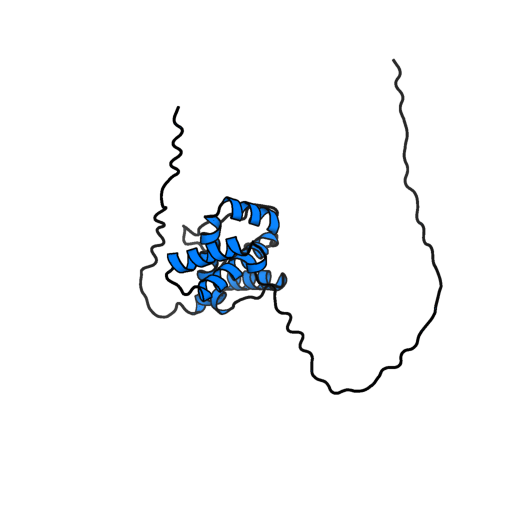 CA . GLY A 1 97 ? 7.767 -1.534 4.662 1.00 91.94 97 GLY A CA 1
ATOM 712 C C . GLY A 1 97 ? 7.342 -2.539 3.591 1.00 91.94 97 GLY A C 1
ATOM 713 O O . GLY A 1 97 ? 7.340 -3.743 3.855 1.00 91.94 97 GLY A O 1
ATOM 714 N N . PRO A 1 98 ? 6.960 -2.065 2.394 1.00 94.06 98 PRO A N 1
ATOM 715 C CA . PRO A 1 98 ? 6.565 -2.930 1.291 1.00 94.06 98 PRO A CA 1
ATOM 716 C C . PRO A 1 98 ? 7.786 -3.570 0.604 1.00 94.06 98 PRO A C 1
ATOM 718 O O . PRO A 1 98 ? 8.909 -3.082 0.725 1.00 94.06 98 PRO A O 1
ATOM 721 N N . SER A 1 99 ? 7.563 -4.636 -0.172 1.00 93.62 99 SER A N 1
ATOM 722 C CA . SER A 1 99 ? 8.525 -5.064 -1.201 1.00 93.62 99 SER A CA 1
ATOM 723 C C . SER A 1 99 ? 8.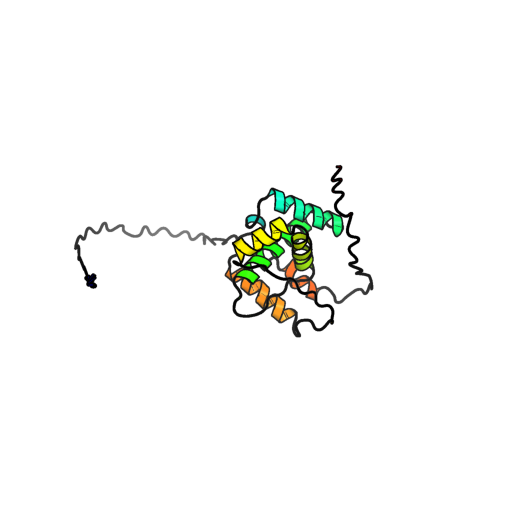479 -4.125 -2.415 1.00 93.62 99 SER A C 1
ATOM 725 O O . SER A 1 99 ? 7.492 -3.411 -2.597 1.00 93.62 99 SER A O 1
ATOM 727 N N . GLU A 1 100 ? 9.489 -4.171 -3.297 1.00 91.38 100 GLU A N 1
ATOM 728 C CA . GLU A 1 100 ? 9.526 -3.352 -4.529 1.00 91.38 100 GLU A CA 1
ATOM 729 C C . GLU A 1 100 ? 8.233 -3.470 -5.359 1.00 91.38 100 GLU A C 1
ATOM 731 O O . GLU A 1 100 ? 7.709 -2.480 -5.864 1.00 91.38 100 GLU A O 1
ATOM 736 N N . LEU A 1 101 ? 7.689 -4.685 -5.491 1.00 95.00 101 LEU A N 1
ATOM 737 C CA . LEU A 1 101 ? 6.478 -4.920 -6.278 1.00 95.00 101 LEU A CA 1
ATOM 738 C C . LEU A 1 101 ? 5.220 -4.410 -5.581 1.00 95.00 101 LEU A C 1
ATOM 740 O O . LEU A 1 101 ? 4.339 -3.861 -6.236 1.00 95.00 101 LEU A O 1
ATOM 744 N N . VAL A 1 102 ? 5.117 -4.580 -4.263 1.00 96.44 102 VAL A N 1
ATOM 745 C CA . VAL A 1 102 ? 3.963 -4.095 -3.494 1.00 96.44 102 VAL A CA 1
ATOM 746 C C . VAL A 1 102 ? 3.954 -2.566 -3.440 1.00 96.44 102 VAL A C 1
ATOM 748 O O . VAL A 1 102 ? 2.888 -1.945 -3.492 1.00 96.44 102 VAL A O 1
ATOM 751 N N . ASP A 1 103 ? 5.136 -1.954 -3.427 1.00 95.44 103 ASP A N 1
ATOM 752 C CA . ASP A 1 103 ? 5.311 -0.507 -3.428 1.00 95.44 103 ASP A CA 1
ATOM 753 C C . ASP A 1 103 ? 4.766 0.163 -4.701 1.00 95.44 103 ASP A C 1
ATOM 755 O O . ASP A 1 103 ? 4.159 1.230 -4.630 1.00 95.44 103 ASP A O 1
ATOM 759 N N . ILE A 1 104 ? 4.839 -0.506 -5.861 1.00 96.44 104 ILE A N 1
ATOM 760 C CA . ILE A 1 104 ? 4.162 -0.063 -7.098 1.00 96.44 104 ILE A CA 1
ATOM 761 C C . ILE A 1 104 ? 2.660 0.158 -6.858 1.00 96.44 104 ILE A C 1
ATOM 763 O O . ILE A 1 104 ? 2.070 1.145 -7.318 1.00 96.44 104 ILE A O 1
ATOM 767 N N . GLY A 1 105 ? 2.025 -0.760 -6.124 1.00 97.94 105 GLY A N 1
ATOM 768 C CA . GLY A 1 105 ? 0.609 -0.669 -5.796 1.00 97.94 105 GLY A CA 1
ATOM 769 C C . GLY A 1 105 ? 0.301 0.517 -4.886 1.00 97.94 105 GLY A C 1
ATOM 770 O O . GLY A 1 105 ? -0.647 1.265 -5.145 1.00 97.94 105 GLY A O 1
ATOM 771 N N . TRP A 1 106 ? 1.132 0.734 -3.865 1.00 97.88 106 TRP A N 1
ATOM 772 C CA . TRP A 1 106 ? 0.981 1.868 -2.957 1.00 97.88 106 TRP A CA 1
ATOM 773 C C . TRP A 1 106 ? 1.171 3.204 -3.683 1.00 97.88 106 TRP A C 1
ATOM 775 O O . TRP A 1 106 ? 0.284 4.062 -3.625 1.00 97.88 106 TRP A O 1
ATOM 785 N N . HIS A 1 107 ? 2.255 3.343 -4.448 1.00 97.19 107 HIS A N 1
ATOM 786 C CA . HIS A 1 107 ? 2.529 4.520 -5.268 1.00 97.19 107 HIS A CA 1
ATOM 787 C C . HIS A 1 107 ? 1.375 4.849 -6.212 1.00 97.19 107 HIS A C 1
ATOM 789 O O . HIS A 1 107 ? 0.933 5.998 -6.284 1.00 97.19 107 HIS A O 1
ATOM 795 N N . THR A 1 108 ? 0.820 3.835 -6.881 1.00 98.25 108 THR A N 1
ATOM 796 C CA . THR A 1 108 ? -0.336 4.031 -7.760 1.00 98.25 108 THR A CA 1
ATOM 797 C C . THR A 1 108 ? -1.537 4.582 -6.992 1.00 98.25 108 THR A C 1
ATOM 799 O O . THR A 1 108 ? -2.232 5.469 -7.493 1.00 98.25 108 THR A O 1
ATOM 802 N N . PHE A 1 109 ? -1.807 4.078 -5.784 1.00 98.44 109 PHE A N 1
ATOM 803 C CA . PHE A 1 109 ? -2.984 4.484 -5.020 1.00 98.44 109 PHE A CA 1
ATOM 804 C C . PHE A 1 109 ? -2.872 5.911 -4.466 1.00 98.44 109 PHE A C 1
ATOM 806 O O . PHE A 1 109 ? -3.858 6.649 -4.509 1.00 98.44 109 PHE A O 1
ATOM 813 N N . ILE A 1 110 ? -1.681 6.352 -4.048 1.00 97.44 110 ILE A N 1
ATOM 814 C CA . ILE A 1 110 ? -1.446 7.727 -3.562 1.00 97.44 110 ILE A CA 1
ATOM 815 C C . ILE A 1 110 ? -1.899 8.781 -4.585 1.00 97.44 110 ILE A C 1
ATOM 817 O O . ILE A 1 110 ? -2.437 9.823 -4.205 1.00 97.44 110 ILE A O 1
ATOM 821 N N . LEU A 1 111 ? -1.759 8.498 -5.885 1.00 97.25 111 LEU A N 1
ATOM 822 C CA . LEU A 1 111 ? -2.175 9.408 -6.960 1.00 97.25 111 LEU A CA 1
ATOM 823 C C . LEU A 1 111 ? -3.697 9.632 -7.019 1.00 97.25 111 LEU A C 1
ATOM 825 O O . LEU A 1 111 ? -4.159 10.628 -7.574 1.00 97.25 111 LEU A O 1
ATOM 829 N N . TYR A 1 112 ? -4.494 8.752 -6.412 1.00 97.88 112 TYR A N 1
ATOM 830 C CA . TYR A 1 112 ? -5.942 8.905 -6.257 1.00 97.88 112 TYR A CA 1
ATOM 831 C C . TYR A 1 112 ? -6.241 9.562 -4.908 1.00 97.88 112 TYR A C 1
ATOM 833 O O . TYR A 1 112 ? -6.944 9.012 -4.066 1.00 97.88 112 TYR A O 1
ATOM 841 N N . THR A 1 113 ? -5.691 10.759 -4.700 1.00 96.69 113 THR A N 1
ATOM 842 C CA . THR A 1 113 ? -5.541 11.414 -3.387 1.00 96.69 113 THR A CA 1
ATOM 843 C C . THR A 1 113 ? -6.811 11.457 -2.532 1.00 96.69 113 THR A C 1
ATOM 845 O O . THR A 1 113 ? -6.744 11.223 -1.327 1.00 96.69 113 THR A O 1
ATOM 848 N N . ARG A 1 114 ? -7.987 11.705 -3.130 1.00 98.25 114 ARG A N 1
ATOM 849 C CA . ARG A 1 114 ? -9.283 11.694 -2.418 1.00 98.25 114 ARG A CA 1
ATOM 850 C C . ARG A 1 114 ? -9.673 10.300 -1.930 1.00 98.25 114 ARG A C 1
ATOM 852 O O . ARG A 1 114 ? -10.099 10.143 -0.784 1.00 98.25 114 ARG A O 1
ATOM 859 N N . ASP A 1 115 ? -9.534 9.307 -2.802 1.00 98.62 115 ASP A N 1
ATOM 860 C CA . ASP A 1 115 ? -9.840 7.912 -2.495 1.00 98.62 115 ASP A CA 1
ATOM 861 C C . ASP A 1 115 ? -8.838 7.367 -1.465 1.00 98.62 115 ASP A C 1
ATOM 863 O O . ASP A 1 115 ? -9.242 6.731 -0.492 1.00 98.62 115 ASP A O 1
ATOM 867 N N . TYR A 1 116 ? -7.553 7.698 -1.627 1.00 98.56 116 TYR A N 1
ATOM 868 C CA . TYR A 1 116 ? -6.477 7.322 -0.714 1.00 98.56 116 TYR A CA 1
ATOM 869 C C . TYR A 1 116 ? -6.662 7.929 0.681 1.00 98.56 116 TYR A C 1
ATOM 871 O O . TYR A 1 116 ? -6.636 7.205 1.671 1.00 98.56 116 TYR A O 1
ATOM 879 N N . ALA A 1 117 ? -6.940 9.233 0.784 1.00 98.25 117 ALA A N 1
ATOM 880 C CA . ALA A 1 117 ? -7.206 9.875 2.072 1.00 98.25 117 ALA A CA 1
ATOM 881 C C . ALA A 1 117 ? -8.419 9.249 2.783 1.00 98.25 117 ALA A C 1
ATOM 883 O O . ALA A 1 117 ? -8.356 8.944 3.973 1.00 98.25 117 ALA A O 1
ATOM 884 N N . SER A 1 118 ? -9.500 8.993 2.037 1.00 98.38 118 SER A N 1
ATOM 885 C CA . SER A 1 118 ? -10.712 8.355 2.571 1.00 98.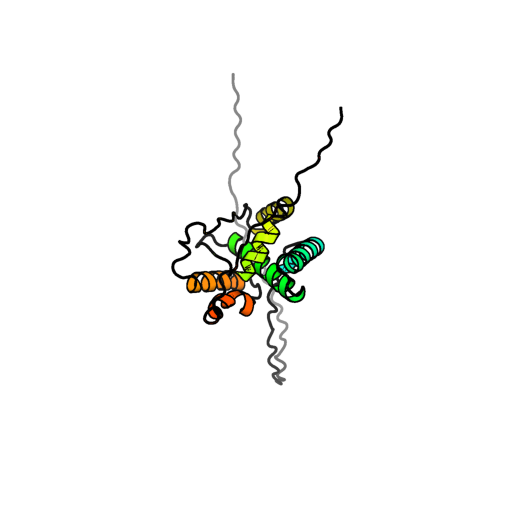38 118 SER A CA 1
ATOM 886 C C . SER A 1 118 ? -10.470 6.910 3.012 1.00 98.38 118 SER A C 1
ATOM 888 O O . SER A 1 118 ? -11.087 6.430 3.963 1.00 98.38 118 SER A O 1
ATOM 890 N N . PHE A 1 119 ? -9.604 6.194 2.298 1.00 98.38 119 PHE A N 1
ATOM 891 C CA . PHE A 1 119 ? -9.183 4.849 2.657 1.00 98.38 119 PHE A CA 1
ATOM 892 C C . PHE A 1 119 ? -8.356 4.858 3.942 1.00 98.38 119 PHE A C 1
ATOM 894 O O . PHE A 1 119 ? -8.726 4.154 4.877 1.00 98.38 119 PHE A O 1
ATOM 901 N N . CYS A 1 120 ? -7.313 5.689 4.020 1.00 97.69 120 CYS A N 1
ATOM 902 C CA . CYS A 1 120 ? -6.445 5.822 5.190 1.00 97.69 120 CYS A CA 1
ATOM 903 C C . CYS A 1 120 ? -7.243 6.138 6.460 1.00 97.69 120 CYS A C 1
ATOM 905 O O . CYS A 1 120 ? -7.096 5.450 7.467 1.00 97.69 120 CYS A O 1
ATOM 907 N N . GLU A 1 121 ? -8.166 7.099 6.393 1.00 97.50 121 GLU A N 1
ATOM 908 C CA . GLU A 1 121 ? -9.043 7.419 7.523 1.00 97.50 121 GLU A CA 1
ATOM 909 C C . GLU A 1 121 ? -9.868 6.201 7.966 1.00 97.50 121 GLU A C 1
ATOM 911 O O . GLU A 1 121 ? -9.934 5.874 9.147 1.00 97.50 121 GLU A O 1
ATOM 916 N N . ARG A 1 122 ? -10.448 5.461 7.015 1.00 96.81 122 ARG A N 1
ATOM 917 C CA . ARG A 1 122 ? -11.273 4.286 7.321 1.00 96.81 122 ARG A CA 1
ATOM 918 C C . ARG A 1 122 ? -10.469 3.121 7.897 1.00 96.81 122 ARG A C 1
ATOM 920 O O . ARG A 1 122 ? -10.990 2.407 8.752 1.00 96.81 122 ARG A O 1
ATOM 927 N N . VAL A 1 123 ? -9.253 2.879 7.405 1.00 94.69 123 VAL A N 1
ATOM 928 C CA . VAL A 1 123 ? -8.476 1.690 7.793 1.00 94.69 123 VAL A CA 1
ATOM 929 C C . VAL A 1 123 ? -7.495 1.937 8.931 1.00 94.69 123 VAL A C 1
ATOM 931 O O . VAL A 1 123 ? -7.128 0.968 9.587 1.00 94.69 123 VAL A O 1
ATOM 934 N N . ALA A 1 124 ? -7.087 3.184 9.162 1.00 92.50 124 ALA A N 1
ATOM 935 C CA . ALA A 1 124 ? -6.040 3.552 10.114 1.00 92.50 124 ALA A CA 1
ATOM 936 C C . ALA A 1 124 ? -6.424 4.718 11.046 1.00 92.50 124 ALA A C 1
ATOM 938 O O . ALA A 1 124 ? -5.663 5.023 11.967 1.00 92.50 124 ALA A O 1
ATOM 939 N N . GLY A 1 125 ? -7.550 5.405 10.803 1.00 95.06 125 GLY A N 1
ATOM 940 C CA . GLY A 1 125 ? -7.956 6.606 11.551 1.00 95.06 125 GLY A CA 1
ATOM 941 C C . GLY A 1 125 ? -7.005 7.798 11.391 1.00 95.06 125 GLY A C 1
ATOM 942 O O . GLY A 1 125 ? -7.017 8.713 12.211 1.00 95.06 125 GLY A O 1
ATOM 943 N N . ARG A 1 126 ? -6.101 7.739 10.406 1.00 94.31 126 ARG A N 1
ATOM 944 C CA . ARG A 1 126 ? -5.081 8.753 10.117 1.00 94.31 126 ARG A CA 1
ATOM 945 C C . ARG A 1 126 ? -4.553 8.577 8.701 1.00 94.31 126 ARG A C 1
ATOM 947 O O . ARG A 1 126 ? -4.639 7.490 8.132 1.00 94.31 126 ARG A O 1
ATOM 954 N N . PHE A 1 127 ? -3.941 9.623 8.155 1.00 95.81 127 PHE A N 1
ATOM 955 C CA . PHE A 1 127 ? -3.255 9.537 6.868 1.00 95.81 127 PHE A CA 1
ATOM 956 C C . PHE A 1 127 ? -1.972 8.701 6.986 1.00 95.81 127 PHE A C 1
ATOM 958 O O . PHE A 1 127 ? -1.148 8.942 7.868 1.00 95.81 127 PHE A O 1
ATOM 965 N N . ILE A 1 128 ? -1.792 7.728 6.090 1.00 94.69 128 ILE A N 1
ATOM 966 C CA . ILE A 1 128 ? -0.551 6.953 5.990 1.00 94.69 128 ILE A CA 1
ATOM 967 C C . ILE A 1 128 ? 0.378 7.706 5.037 1.00 94.69 128 ILE A C 1
ATOM 969 O O . ILE A 1 128 ? 0.123 7.788 3.833 1.00 94.69 128 ILE A O 1
ATOM 973 N N . HIS A 1 129 ? 1.429 8.305 5.585 1.00 92.69 129 HIS A N 1
ATOM 974 C CA . HIS A 1 129 ? 2.410 9.049 4.804 1.00 92.69 129 HIS A CA 1
ATOM 975 C C . HIS A 1 129 ? 3.409 8.099 4.143 1.00 92.69 129 HIS A C 1
ATOM 977 O O . HIS A 1 129 ? 3.883 7.157 4.772 1.00 92.69 129 HIS A O 1
ATOM 983 N N . HIS A 1 130 ? 3.728 8.379 2.882 1.00 89.81 130 HIS A N 1
ATOM 984 C CA . HIS A 1 130 ? 4.829 7.744 2.174 1.00 89.81 130 HIS A CA 1
ATOM 985 C C . HIS A 1 130 ? 6.046 8.666 2.231 1.00 89.81 130 HIS A C 1
ATOM 987 O O . HIS A 1 130 ? 5.944 9.839 1.859 1.00 89.81 130 HIS A O 1
ATOM 993 N N . THR A 1 131 ? 7.177 8.130 2.677 1.00 85.25 131 THR A N 1
ATOM 994 C CA . THR A 1 131 ? 8.468 8.819 2.671 1.00 85.25 131 THR A CA 1
ATOM 995 C C . THR A 1 131 ? 9.404 8.019 1.773 1.00 85.25 131 THR A C 1
ATOM 997 O O . THR A 1 131 ? 9.764 6.904 2.152 1.00 85.25 131 THR A O 1
ATOM 1000 N N . PRO A 1 132 ? 9.773 8.542 0.591 1.00 78.38 132 PRO A N 1
ATOM 1001 C CA . PRO A 1 132 ? 10.752 7.896 -0.271 1.00 78.38 132 PRO A CA 1
ATOM 1002 C C . PRO A 1 132 ? 12.091 7.702 0.445 1.00 78.38 132 PRO A C 1
ATOM 1004 O O . PRO A 1 132 ? 12.497 8.525 1.267 1.00 78.38 132 PRO A O 1
ATOM 1007 N N . ASN A 1 133 ? 12.790 6.621 0.115 1.00 73.81 133 ASN A N 1
ATOM 1008 C CA . ASN A 1 133 ? 14.149 6.389 0.589 1.00 73.81 133 ASN A CA 1
ATOM 1009 C C . ASN A 1 133 ? 15.160 7.084 -0.337 1.00 73.81 133 ASN A C 1
ATOM 1011 O O . ASN A 1 133 ? 15.842 6.431 -1.126 1.00 73.81 133 ASN A O 1
ATOM 1015 N N . ASP A 1 134 ? 15.208 8.415 -0.274 1.00 73.50 134 ASP A N 1
ATOM 1016 C CA . ASP A 1 134 ? 16.022 9.236 -1.182 1.00 73.50 134 ASP A CA 1
ATOM 1017 C C . ASP A 1 134 ? 17.532 9.120 -0.907 1.00 73.50 134 ASP A C 1
ATOM 1019 O O . ASP A 1 134 ? 18.345 9.225 -1.826 1.00 73.50 134 ASP A O 1
ATOM 1023 N N . ASP A 1 135 ? 17.911 8.856 0.345 1.00 69.44 135 ASP A N 1
ATOM 1024 C CA . ASP A 1 135 ? 19.310 8.852 0.790 1.00 69.44 135 ASP A CA 1
ATOM 1025 C C . ASP A 1 135 ? 19.985 7.476 0.651 1.00 69.44 135 ASP A C 1
ATOM 1027 O O . ASP A 1 135 ? 21.174 7.322 0.935 1.00 69.44 135 ASP A O 1
ATOM 1031 N N . GLY A 1 136 ? 19.237 6.447 0.237 1.00 58.09 136 GLY A N 1
ATOM 1032 C CA . GLY A 1 136 ? 19.723 5.065 0.176 1.00 58.09 136 GLY A CA 1
ATOM 1033 C C . GLY A 1 136 ? 19.998 4.438 1.550 1.00 58.09 136 GLY A C 1
ATOM 1034 O O . GLY A 1 136 ? 20.386 3.272 1.623 1.00 58.09 136 GLY A O 1
ATOM 1035 N N . GLU A 1 137 ? 19.748 5.165 2.642 1.00 55.97 137 GLU A N 1
ATOM 1036 C CA . GLU A 1 137 ? 19.764 4.663 4.017 1.00 55.97 137 GLU A CA 1
ATOM 1037 C C . GLU A 1 137 ? 18.450 3.929 4.321 1.00 55.97 137 GLU A C 1
ATOM 1039 O O . GLU A 1 137 ? 17.659 4.318 5.180 1.00 55.97 137 GLU A O 1
ATOM 1044 N N . GLY A 1 138 ? 18.197 2.857 3.566 1.00 58.19 138 GLY A N 1
ATOM 1045 C CA . GLY A 1 138 ? 17.082 1.955 3.841 1.00 58.19 138 GLY A CA 1
ATOM 1046 C C . GLY A 1 138 ? 17.225 1.255 5.190 1.00 58.19 138 GLY A C 1
ATOM 1047 O O . GLY A 1 138 ? 18.264 1.338 5.851 1.00 58.19 138 GLY A O 1
ATOM 1048 N N . GLU A 1 139 ? 16.180 0.525 5.589 1.00 66.06 139 GLU A N 1
ATOM 1049 C CA . GLU A 1 139 ? 16.268 -0.372 6.743 1.00 66.06 139 GLU A CA 1
ATOM 1050 C C . GLU A 1 139 ? 17.511 -1.261 6.601 1.00 66.06 139 GLU A C 1
ATOM 1052 O O . GLU A 1 139 ? 17.770 -1.823 5.533 1.00 66.06 139 GLU A O 1
ATOM 1057 N N . LYS A 1 140 ? 18.293 -1.362 7.682 1.00 67.12 140 LYS A N 1
ATOM 1058 C CA . LYS A 1 140 ? 19.597 -2.050 7.662 1.00 67.12 140 LYS A CA 1
ATOM 1059 C C . LYS A 1 140 ? 19.466 -3.538 7.352 1.00 67.12 140 LYS A C 1
ATOM 1061 O O . LYS A 1 140 ? 20.445 -4.157 6.943 1.00 67.12 140 LYS A O 1
ATOM 1066 N N . ASP A 1 141 ? 18.266 -4.073 7.549 1.00 82.38 141 ASP A N 1
ATOM 1067 C CA . ASP A 1 141 ? 17.883 -5.436 7.232 1.00 82.38 141 ASP A CA 1
ATOM 1068 C C . ASP A 1 141 ? 16.530 -5.454 6.482 1.00 82.38 141 ASP A C 1
ATOM 1070 O O . ASP A 1 141 ? 15.455 -5.458 7.097 1.00 82.38 141 ASP A O 1
ATOM 1074 N N . PRO A 1 142 ? 16.558 -5.434 5.135 1.00 81.44 142 PRO A N 1
ATOM 1075 C CA . PRO A 1 142 ? 15.355 -5.557 4.318 1.00 81.44 142 PRO A CA 1
ATOM 1076 C C . PRO A 1 142 ? 14.616 -6.885 4.528 1.00 81.44 142 PRO A C 1
ATOM 1078 O O . PRO A 1 142 ? 13.393 -6.919 4.422 1.00 81.44 142 PRO A O 1
ATOM 1081 N N . GLU A 1 143 ? 15.321 -7.972 4.850 1.00 86.06 143 GLU A N 1
ATOM 1082 C CA . GLU A 1 143 ? 14.701 -9.280 5.076 1.00 86.06 143 GLU A CA 1
ATOM 1083 C C . GLU A 1 143 ? 13.877 -9.264 6.369 1.00 86.06 143 GLU A C 1
ATOM 1085 O O . GLU A 1 143 ? 12.709 -9.663 6.366 1.00 86.06 143 GLU A O 1
ATOM 1090 N N . GLU A 1 144 ? 14.428 -8.706 7.451 1.00 88.69 144 GLU A N 1
ATOM 1091 C CA . GLU A 1 144 ? 13.701 -8.516 8.710 1.00 88.69 144 GLU A CA 1
ATOM 1092 C C . GLU A 1 144 ? 12.485 -7.587 8.533 1.00 88.69 144 GLU A C 1
ATOM 1094 O O . GLU A 1 144 ? 11.411 -7.840 9.092 1.00 88.69 144 GLU A O 1
ATOM 1099 N N . LEU A 1 145 ? 12.605 -6.526 7.724 1.00 89.56 145 LEU A N 1
ATOM 1100 C CA . LEU A 1 145 ? 11.488 -5.631 7.402 1.00 89.56 145 LEU A CA 1
ATOM 1101 C C . LEU A 1 145 ? 10.340 -6.364 6.703 1.00 89.56 145 LEU A C 1
ATOM 1103 O O . LEU A 1 145 ? 9.180 -6.213 7.102 1.00 89.56 145 LEU A O 1
ATOM 1107 N N . ILE A 1 146 ? 10.655 -7.166 5.685 1.00 92.44 146 ILE A N 1
ATOM 1108 C CA . ILE A 1 146 ? 9.657 -7.928 4.933 1.00 92.44 146 ILE A CA 1
ATOM 1109 C C . ILE A 1 146 ? 9.043 -9.026 5.805 1.00 92.44 146 ILE A C 1
ATOM 1111 O O . ILE A 1 146 ? 7.820 -9.192 5.807 1.00 92.44 146 ILE A O 1
ATOM 1115 N N . ALA A 1 147 ? 9.841 -9.734 6.607 1.00 92.50 147 ALA A N 1
ATOM 1116 C CA 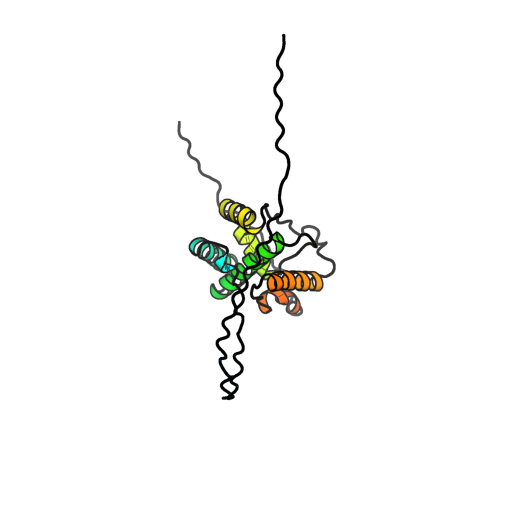. ALA A 1 147 ? 9.340 -10.747 7.534 1.00 92.50 147 ALA A CA 1
ATOM 1117 C C . ALA A 1 147 ? 8.345 -10.144 8.540 1.00 92.50 147 ALA A C 1
ATOM 1119 O O . ALA A 1 147 ? 7.227 -10.635 8.696 1.00 92.50 147 ALA A O 1
ATOM 1120 N N . ARG A 1 148 ? 8.706 -9.016 9.159 1.00 93.19 148 ARG A N 1
ATOM 1121 C CA . ARG A 1 148 ? 7.841 -8.273 10.087 1.00 93.19 148 ARG A CA 1
ATOM 1122 C C . ARG A 1 148 ? 6.562 -7.768 9.417 1.00 93.19 148 ARG A C 1
ATOM 1124 O O . ARG A 1 148 ? 5.488 -7.847 10.010 1.00 93.19 148 ARG A O 1
ATOM 1131 N N . THR A 1 149 ? 6.663 -7.275 8.185 1.00 94.81 149 THR A N 1
ATOM 1132 C CA . THR A 1 149 ? 5.513 -6.760 7.431 1.00 94.81 149 THR A CA 1
ATOM 1133 C C . THR A 1 149 ? 4.550 -7.874 7.035 1.00 94.81 149 THR A C 1
ATOM 1135 O O . THR A 1 149 ? 3.348 -7.765 7.273 1.00 94.81 149 THR A O 1
ATOM 1138 N N . THR A 1 150 ? 5.060 -8.977 6.491 1.00 95.44 150 THR A N 1
ATOM 1139 C CA . THR A 1 150 ? 4.225 -10.122 6.106 1.00 95.44 150 THR A CA 1
ATOM 1140 C C . THR A 1 150 ? 3.592 -10.800 7.318 1.00 95.44 150 THR A C 1
ATOM 1142 O O . THR A 1 150 ? 2.433 -11.202 7.246 1.00 95.44 150 THR A O 1
ATOM 1145 N N . GLU A 1 151 ? 4.283 -10.862 8.459 1.00 94.81 151 GLU A N 1
ATOM 1146 C CA . GLU A 1 151 ? 3.691 -11.335 9.714 1.00 94.81 151 GLU A CA 1
ATOM 1147 C C . GLU A 1 151 ? 2.561 -10.415 10.195 1.00 94.81 151 GLU A C 1
ATOM 1149 O O . GLU A 1 151 ? 1.486 -10.893 10.558 1.00 94.81 151 GLU A O 1
ATOM 1154 N N . ALA A 1 152 ? 2.746 -9.092 10.126 1.00 94.81 152 ALA A N 1
ATOM 1155 C CA . ALA A 1 152 ? 1.684 -8.145 10.461 1.00 94.81 152 ALA A CA 1
ATOM 1156 C C . ALA A 1 152 ? 0.443 -8.352 9.571 1.00 94.81 152 ALA A C 1
ATOM 1158 O O . ALA A 1 152 ? -0.674 -8.414 10.085 1.00 94.81 152 ALA A O 1
ATOM 1159 N N . ILE A 1 153 ? 0.628 -8.554 8.263 1.00 95.75 153 ILE A N 1
ATOM 1160 C CA . ILE A 1 153 ? -0.457 -8.858 7.316 1.00 95.75 153 ILE A CA 1
ATOM 1161 C C . ILE A 1 153 ? -1.165 -10.175 7.682 1.00 95.75 153 ILE A C 1
ATOM 1163 O O . ILE A 1 153 ? -2.397 -10.203 7.781 1.00 95.75 153 ILE A O 1
ATOM 1167 N N . ARG A 1 154 ? -0.407 -11.248 7.951 1.00 95.44 154 ARG A N 1
ATOM 1168 C CA . ARG A 1 154 ? -0.956 -12.557 8.359 1.00 95.44 154 ARG A CA 1
ATOM 1169 C C . ARG A 1 154 ? -1.737 -12.470 9.667 1.00 95.44 154 ARG A C 1
ATOM 1171 O O . ARG A 1 154 ? -2.803 -13.073 9.777 1.00 95.44 154 ARG A O 1
ATOM 1178 N N . SER A 1 155 ? -1.260 -11.688 10.635 1.00 94.56 155 SER A N 1
ATOM 1179 C CA . SER A 1 155 ? -1.921 -11.519 11.938 1.00 94.56 155 SER A CA 1
ATOM 1180 C C . SER A 1 155 ? -3.313 -10.882 11.834 1.00 94.56 155 SER A C 1
ATOM 1182 O O . SER A 1 155 ? -4.174 -11.116 12.681 1.00 94.56 155 SER A O 1
ATOM 1184 N N . LEU A 1 156 ? -3.556 -10.129 10.757 1.00 93.44 156 LEU A N 1
ATOM 1185 C CA . LEU A 1 156 ? -4.848 -9.529 10.426 1.00 93.44 156 LEU A CA 1
ATOM 1186 C C . LEU A 1 156 ? -5.749 -10.456 9.594 1.00 93.44 156 LEU A C 1
ATOM 1188 O O . LEU A 1 156 ? -6.865 -10.081 9.240 1.00 93.44 156 LEU A O 1
ATOM 1192 N N . GLY A 1 157 ? -5.283 -11.672 9.298 1.00 95.62 157 GLY A N 1
ATOM 1193 C CA . GLY A 1 157 ? -6.018 -12.691 8.557 1.00 95.62 157 GLY A CA 1
ATOM 1194 C C . GLY A 1 157 ? -5.969 -12.532 7.040 1.00 95.62 157 GLY A C 1
ATOM 1195 O O . GLY A 1 157 ? -6.717 -13.227 6.354 1.00 95.62 157 GLY A O 1
ATOM 1196 N N . PHE A 1 158 ? -5.128 -11.642 6.502 1.00 96.31 158 PHE A N 1
ATOM 1197 C CA . PHE A 1 158 ? -4.948 -11.516 5.056 1.00 96.31 158 PHE A CA 1
ATOM 1198 C C . PHE A 1 158 ? -4.016 -12.600 4.514 1.00 96.31 158 PHE A C 1
ATOM 1200 O O . PHE A 1 158 ? -3.046 -12.995 5.166 1.00 96.31 158 PHE A O 1
ATOM 1207 N N . ALA A 1 159 ? -4.297 -13.061 3.297 1.00 95.31 159 ALA A N 1
ATOM 1208 C CA . ALA A 1 159 ? -3.385 -13.933 2.570 1.00 95.31 159 ALA A CA 1
ATOM 1209 C C . ALA A 1 159 ? -2.138 -13.150 2.120 1.00 95.31 159 ALA A C 1
ATOM 1211 O O . ALA A 1 159 ? -2.248 -12.035 1.607 1.00 95.31 159 ALA A O 1
ATOM 1212 N N . VAL A 1 160 ? -0.961 -13.754 2.296 1.00 96.31 160 VAL A N 1
ATOM 1213 C CA . VAL A 1 160 ? 0.319 -13.209 1.823 1.00 96.31 160 VAL A CA 1
ATOM 1214 C C . VAL A 1 160 ? 0.748 -13.948 0.566 1.00 96.31 160 VAL A C 1
ATOM 1216 O O . VAL A 1 160 ? 0.774 -15.176 0.541 1.00 96.31 160 VAL A O 1
ATOM 1219 N N . ASP A 1 161 ? 1.092 -13.180 -0.460 1.00 95.75 161 ASP A N 1
ATOM 1220 C CA . ASP A 1 161 ? 1.634 -13.676 -1.719 1.00 95.75 161 ASP A CA 1
ATOM 1221 C C . ASP A 1 161 ? 3.169 -13.696 -1.675 1.00 95.75 161 ASP A C 1
ATOM 1223 O O . ASP A 1 161 ? 3.827 -12.697 -1.972 1.00 95.75 161 ASP A O 1
ATOM 1227 N N . ASP A 1 162 ? 3.743 -14.827 -1.264 1.00 92.00 162 ASP A N 1
ATOM 1228 C CA . ASP A 1 162 ? 5.184 -14.934 -1.016 1.00 92.00 162 ASP A CA 1
ATOM 1229 C C . ASP A 1 162 ? 6.040 -14.581 -2.249 1.00 92.00 162 ASP A C 1
ATOM 1231 O O . ASP A 1 162 ? 7.116 -14.015 -2.076 1.00 92.00 162 ASP A O 1
ATOM 1235 N N . ASP A 1 163 ? 5.567 -14.799 -3.484 1.00 91.94 163 ASP A N 1
ATOM 1236 C CA . ASP A 1 163 ? 6.317 -14.421 -4.695 1.00 91.94 163 ASP A CA 1
ATOM 1237 C C . ASP A 1 163 ? 6.537 -12.901 -4.760 1.00 91.94 163 ASP A C 1
ATOM 1239 O O . ASP A 1 163 ? 7.637 -12.425 -5.055 1.00 91.94 163 ASP A O 1
ATOM 1243 N N . LEU A 1 164 ? 5.490 -12.124 -4.461 1.00 93.06 164 LEU A N 1
ATOM 1244 C CA . LEU A 1 164 ? 5.540 -10.662 -4.504 1.00 93.06 164 LEU A CA 1
ATOM 1245 C C . LEU A 1 164 ? 6.372 -10.076 -3.365 1.00 93.06 164 LEU A C 1
ATOM 1247 O O . LEU A 1 164 ? 7.007 -9.032 -3.534 1.00 93.06 164 LEU A O 1
ATOM 1251 N N . T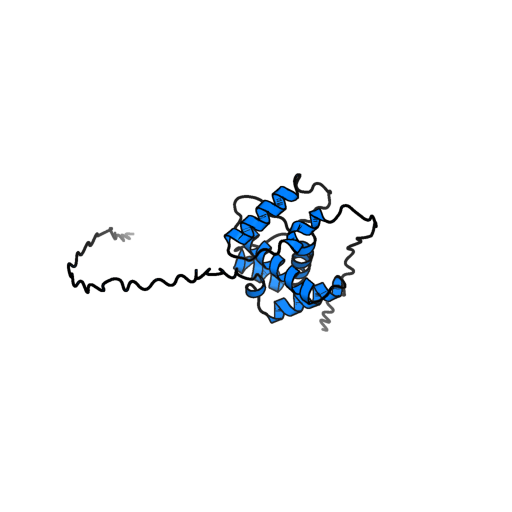RP A 1 165 ? 6.375 -10.734 -2.208 1.00 92.31 165 TRP A N 1
ATOM 1252 C CA . TRP A 1 165 ? 7.104 -10.271 -1.031 1.00 92.31 165 TRP A CA 1
ATOM 1253 C C . TRP A 1 165 ? 8.572 -10.701 -1.037 1.00 92.31 165 TRP A C 1
ATOM 1255 O O . TRP A 1 165 ? 9.417 -9.922 -0.609 1.00 92.31 165 TRP A O 1
ATOM 1265 N N . LEU A 1 166 ? 8.900 -11.878 -1.578 1.00 85.81 166 LEU A N 1
ATOM 1266 C CA . LEU A 1 166 ? 10.254 -12.448 -1.593 1.00 85.81 166 LEU A CA 1
ATOM 1267 C C . LEU A 1 166 ? 11.049 -12.157 -2.877 1.00 85.81 166 LEU A C 1
ATOM 1269 O O . LEU A 1 166 ? 12.162 -12.654 -3.034 1.00 85.81 166 LEU A O 1
ATOM 1273 N N . THR A 1 167 ? 10.531 -11.322 -3.786 1.00 69.88 167 THR A N 1
ATOM 1274 C CA . THR A 1 167 ? 11.214 -10.966 -5.050 1.00 69.88 167 THR A CA 1
ATOM 1275 C C . THR A 1 167 ? 12.629 -10.391 -4.832 1.00 69.88 167 THR A C 1
ATOM 1277 O O . THR A 1 167 ? 13.495 -10.558 -5.691 1.00 69.88 167 THR A O 1
ATOM 1280 N N . PHE A 1 168 ? 12.924 -9.804 -3.664 1.00 55.44 168 PHE A N 1
ATOM 1281 C CA . PHE A 1 168 ? 14.278 -9.348 -3.308 1.00 55.44 168 PHE A CA 1
ATOM 1282 C C . PHE A 1 168 ? 15.334 -10.471 -3.327 1.00 55.44 168 PHE A C 1
ATOM 1284 O O . PHE A 1 168 ? 16.501 -10.197 -3.590 1.00 55.44 168 PHE A O 1
ATOM 1291 N N . LEU A 1 169 ? 14.941 -11.735 -3.115 1.00 50.34 169 LEU A N 1
ATOM 1292 C CA . LEU A 1 169 ? 15.845 -12.893 -3.157 1.00 50.34 169 LEU A CA 1
ATOM 1293 C C . LEU A 1 169 ? 16.231 -13.311 -4.586 1.00 50.34 169 LEU A C 1
ATOM 1295 O O . LEU A 1 169 ? 17.152 -14.107 -4.762 1.00 50.34 169 LEU A O 1
ATOM 1299 N N . VAL A 1 170 ? 15.538 -12.793 -5.607 1.00 49.69 170 VAL A N 1
ATOM 1300 C CA . VAL A 1 170 ? 15.722 -13.194 -7.012 1.00 49.69 170 VAL A CA 1
ATOM 1301 C C . VAL A 1 170 ? 16.643 -12.232 -7.778 1.00 49.69 170 VAL A C 1
ATOM 1303 O O . VAL A 1 170 ? 17.186 -12.600 -8.817 1.00 49.69 170 VAL A O 1
ATOM 1306 N N . LYS A 1 171 ? 16.933 -11.035 -7.249 1.00 43.72 171 LYS A N 1
ATOM 1307 C CA . LYS A 1 171 ? 17.910 -10.103 -7.844 1.00 43.72 171 LYS A CA 1
ATOM 1308 C C . LYS A 1 171 ? 19.348 -10.436 -7.424 1.00 43.72 171 LYS A C 1
ATOM 1310 O O . LYS A 1 171 ? 20.004 -9.670 -6.731 1.00 43.72 171 LYS A O 1
ATOM 1315 N N . CYS A 1 172 ? 19.845 -11.585 -7.877 1.00 36.91 172 CYS A N 1
ATOM 1316 C CA . CYS A 1 172 ? 21.277 -11.905 -7.926 1.00 36.91 172 CYS A CA 1
ATOM 1317 C C . CYS A 1 172 ? 21.615 -12.745 -9.174 1.00 36.91 172 CYS A C 1
ATOM 1319 O O . CYS A 1 172 ? 22.356 -13.720 -9.103 1.00 36.91 172 CYS A O 1
ATOM 1321 N N . SER A 1 173 ? 21.095 -12.363 -10.336 1.00 40.09 173 SER A N 1
ATOM 1322 C CA . SER A 1 173 ? 21.803 -12.504 -11.611 1.00 40.09 173 SER A CA 1
ATOM 1323 C C . SER A 1 173 ? 21.219 -11.493 -12.584 1.00 40.09 173 SER A C 1
ATOM 1325 O O . SER A 1 173 ? 20.017 -11.275 -12.587 1.00 40.09 173 SER A O 1
ATOM 1327 N N . ASP A 1 174 ? 22.084 -10.921 -13.409 1.00 43.47 174 ASP A N 1
ATOM 1328 C CA . ASP A 1 174 ? 21.758 -10.065 -14.551 1.00 43.47 174 ASP A CA 1
ATOM 1329 C C . ASP A 1 174 ? 21.651 -8.578 -14.199 1.00 43.47 174 ASP A C 1
ATOM 1331 O O . ASP A 1 174 ? 20.657 -8.060 -13.702 1.00 43.47 174 ASP A O 1
ATOM 1335 N N . GLY A 1 175 ? 22.774 -7.896 -14.435 1.00 50.28 175 GLY A N 1
ATOM 1336 C CA . GLY A 1 175 ? 22.847 -6.450 -14.403 1.00 50.28 175 GLY A CA 1
ATOM 1337 C C . GLY A 1 175 ? 22.204 -5.848 -15.644 1.00 50.28 175 GLY A C 1
ATOM 1338 O O . GLY A 1 175 ? 22.607 -6.156 -16.766 1.00 50.28 175 GLY A O 1
ATOM 1339 N N . ASP A 1 176 ? 21.276 -4.929 -15.423 1.00 43.47 176 ASP A N 1
ATOM 1340 C CA . ASP A 1 176 ? 20.999 -3.816 -16.313 1.00 43.47 176 ASP A CA 1
ATOM 1341 C C . ASP A 1 176 ? 20.572 -2.570 -15.518 1.00 43.47 176 ASP A C 1
ATOM 1343 O O . ASP A 1 176 ? 19.556 -2.490 -14.827 1.00 43.47 176 ASP A O 1
ATOM 1347 N N . ASP A 1 177 ? 21.420 -1.552 -15.607 1.00 54.59 177 ASP A N 1
ATOM 1348 C CA . ASP A 1 177 ? 21.233 -0.248 -14.992 1.00 54.59 177 ASP A CA 1
ATOM 1349 C C . ASP A 1 177 ? 20.145 0.509 -15.773 1.00 54.59 177 ASP A C 1
ATOM 1351 O O . ASP A 1 177 ? 20.420 1.104 -16.820 1.00 54.59 177 ASP A O 1
ATOM 1355 N N . GLY A 1 178 ? 18.889 0.476 -15.313 1.00 50.16 178 GLY A N 1
ATOM 1356 C CA . GLY A 1 178 ? 17.813 1.039 -16.137 1.00 50.16 178 GLY A CA 1
ATOM 1357 C C . GLY A 1 178 ? 16.508 1.465 -15.480 1.00 50.16 178 GLY A C 1
ATOM 1358 O O . GLY A 1 178 ? 15.613 1.891 -16.206 1.00 50.16 178 GLY A O 1
ATOM 1359 N N . CYS A 1 179 ? 16.356 1.424 -14.154 1.00 46.28 179 CYS A N 1
ATOM 1360 C CA . CYS A 1 179 ? 15.104 1.851 -13.522 1.00 46.28 179 CYS A CA 1
ATOM 1361 C C . CYS A 1 179 ? 15.073 3.379 -13.323 1.00 46.28 179 CYS A C 1
ATOM 1363 O O . CYS A 1 179 ? 15.398 3.906 -12.262 1.00 46.28 179 CYS A O 1
ATOM 1365 N N . ARG A 1 180 ? 14.702 4.122 -14.372 1.00 41.25 180 ARG A N 1
ATOM 1366 C CA . ARG A 1 180 ? 14.317 5.538 -14.262 1.00 41.25 180 ARG A CA 1
ATOM 1367 C C . ARG A 1 180 ? 12.812 5.637 -14.034 1.00 41.25 180 ARG A C 1
ATOM 1369 O O . ARG A 1 180 ? 12.052 5.821 -14.982 1.00 41.25 180 ARG A O 1
ATOM 1376 N N . ALA A 1 181 ? 12.384 5.581 -12.778 1.00 46.69 181 ALA A N 1
ATOM 1377 C CA . ALA A 1 181 ? 11.064 6.066 -12.390 1.00 46.69 181 ALA A CA 1
ATOM 1378 C C . ALA A 1 181 ? 11.073 7.606 -12.430 1.00 46.69 181 ALA A C 1
ATOM 1380 O O . ALA A 1 181 ? 11.281 8.274 -11.425 1.00 46.69 181 ALA A O 1
ATOM 1381 N N . SER A 1 182 ? 10.908 8.189 -13.619 1.00 51.28 182 SER A N 1
ATOM 1382 C CA . SER A 1 182 ? 10.591 9.611 -13.762 1.00 51.28 182 SER A CA 1
ATOM 1383 C C . SER A 1 182 ? 9.170 9.708 -14.289 1.00 51.28 182 SER A C 1
ATOM 1385 O O . SER A 1 182 ? 8.912 9.567 -15.486 1.00 51.28 182 SER A O 1
ATOM 1387 N N . GLY A 1 183 ? 8.241 9.884 -13.348 1.00 39.94 183 GLY A N 1
ATOM 1388 C CA . GLY A 1 183 ? 6.866 10.247 -13.641 1.00 39.94 183 GLY A CA 1
ATOM 1389 C C . GLY A 1 183 ? 6.855 11.501 -14.504 1.00 39.94 183 GLY A C 1
ATOM 1390 O O . GLY A 1 183 ? 7.316 12.560 -14.092 1.00 39.94 183 GLY A O 1
ATOM 1391 N N . LYS A 1 184 ? 6.352 11.362 -15.727 1.00 37.97 184 LYS A N 1
ATOM 1392 C CA . LYS A 1 184 ? 5.940 12.492 -16.549 1.00 37.97 184 LYS A CA 1
ATOM 1393 C C . LYS A 1 184 ? 4.481 12.736 -16.187 1.00 37.97 184 LYS A C 1
ATOM 1395 O O . LYS A 1 184 ? 3.587 12.074 -16.715 1.00 37.97 184 LYS A O 1
ATOM 1400 N N . ASP A 1 185 ? 4.260 13.579 -15.191 1.00 56.56 185 ASP A N 1
ATOM 1401 C CA . ASP A 1 185 ? 2.937 13.955 -14.725 1.00 56.56 185 ASP A CA 1
ATOM 1402 C C . ASP A 1 185 ? 2.168 14.680 -15.837 1.00 56.56 185 ASP A C 1
ATOM 1404 O O . ASP A 1 185 ? 2.583 15.674 -16.432 1.00 56.56 185 ASP A O 1
ATOM 1408 N N . GLY A 1 186 ? 1.041 14.069 -16.194 1.00 43.53 186 GLY A N 1
ATOM 1409 C CA . GLY A 1 186 ? 0.117 14.559 -17.198 1.00 43.53 186 GLY A CA 1
ATOM 1410 C C . GLY A 1 186 ? -0.729 15.704 -16.651 1.00 43.53 186 GLY A C 1
ATOM 1411 O O . GLY A 1 186 ? -1.386 15.544 -15.633 1.00 43.53 186 GLY A O 1
ATOM 1412 N N . ASN A 1 187 ? -0.687 16.806 -17.400 1.00 51.03 187 ASN A N 1
ATOM 1413 C CA . ASN A 1 187 ? -1.530 18.003 -17.450 1.00 51.03 187 ASN A CA 1
ATOM 1414 C C . ASN A 1 187 ? -2.284 18.477 -16.192 1.00 51.03 187 ASN A C 1
ATOM 1416 O O . ASN A 1 187 ? -3.147 17.824 -15.612 1.00 51.03 187 ASN A O 1
ATOM 1420 N N . GLU A 1 188 ? -1.979 19.728 -15.873 1.00 60.69 188 GLU A N 1
ATOM 1421 C CA . GLU A 1 188 ? -2.642 20.570 -14.903 1.00 60.69 188 GLU A CA 1
ATOM 1422 C C . GLU A 1 188 ? -4.069 20.929 -15.345 1.00 60.69 188 GLU A C 1
ATOM 1424 O O . GLU A 1 188 ? -4.358 21.219 -16.508 1.00 60.69 188 GLU A O 1
ATOM 1429 N N . ASN A 1 189 ? -4.941 20.931 -14.344 1.00 47.44 189 ASN A N 1
ATOM 1430 C CA . ASN A 1 189 ? -6.202 21.647 -14.235 1.00 47.44 189 ASN A CA 1
ATOM 1431 C C . ASN A 1 189 ? -6.387 22.829 -15.225 1.00 47.44 189 ASN A C 1
ATOM 1433 O O . ASN A 1 189 ? -5.832 23.907 -15.018 1.00 47.44 189 ASN A O 1
ATOM 1437 N N . THR A 1 190 ? -7.236 22.668 -16.249 1.00 45.00 190 THR A N 1
ATOM 1438 C CA . THR A 1 190 ? -7.788 23.803 -17.016 1.00 45.00 190 THR A CA 1
ATOM 1439 C C . THR A 1 190 ? -9.146 24.209 -16.451 1.00 45.00 190 THR A C 1
ATOM 1441 O O . THR A 1 190 ? -10.194 23.979 -17.050 1.00 45.00 190 THR A O 1
ATOM 1444 N N . ASP A 1 191 ? -9.130 24.872 -15.298 1.00 47.53 191 ASP A N 1
ATOM 1445 C CA . ASP A 1 191 ? -10.274 25.658 -14.847 1.00 47.53 191 ASP A CA 1
ATOM 1446 C C . ASP A 1 191 ? -10.350 26.937 -15.698 1.00 47.53 191 ASP A C 1
ATOM 1448 O O . ASP A 1 191 ? -9.771 27.976 -15.373 1.00 47.53 191 ASP A O 1
ATOM 1452 N N . THR A 1 192 ? -11.082 26.896 -16.815 1.00 47.78 192 THR A N 1
ATOM 1453 C CA . THR A 1 192 ? -11.554 28.122 -17.470 1.00 47.78 192 THR A CA 1
ATOM 1454 C C . THR A 1 192 ? -12.654 28.741 -16.612 1.00 47.78 192 THR A C 1
ATOM 1456 O O . THR A 1 192 ? -13.841 28.509 -16.848 1.00 47.78 192 THR A O 1
ATOM 1459 N N . ASN A 1 193 ? -12.288 29.546 -15.615 1.00 40.19 193 ASN A N 1
ATOM 1460 C CA . ASN A 1 193 ? -13.247 30.450 -14.990 1.00 40.19 193 ASN A CA 1
ATOM 1461 C C . ASN A 1 193 ? -13.354 31.722 -15.841 1.00 40.19 193 ASN A C 1
ATOM 1463 O O . ASN A 1 193 ? -12.644 32.701 -15.624 1.00 40.19 193 ASN A O 1
ATOM 1467 N N . GLY A 1 194 ? -14.218 31.670 -16.853 1.00 47.38 194 GLY A N 1
ATOM 1468 C CA . GLY A 1 194 ? -14.627 32.845 -17.609 1.00 47.38 194 GLY A CA 1
ATOM 1469 C C . GLY A 1 194 ? -15.584 33.708 -16.788 1.00 47.38 194 GLY A C 1
ATOM 1470 O O . GLY A 1 194 ? -16.716 33.300 -16.524 1.00 47.38 194 GLY A O 1
ATOM 1471 N N . LYS A 1 195 ? -15.136 34.912 -16.432 1.00 37.44 195 LYS A N 1
ATOM 1472 C CA . LYS A 1 195 ? -15.972 36.100 -16.238 1.00 37.44 195 LYS A CA 1
ATOM 1473 C C . LYS A 1 195 ? -15.272 37.302 -16.846 1.00 37.44 195 LYS A C 1
ATOM 1475 O O . LYS A 1 195 ? -14.045 37.412 -16.640 1.00 37.44 195 LYS A O 1
#

Radius of gyration: 26.91 Å; Cα contacts (8 Å, |Δi|>4): 148; chains: 1; bounding box: 56×81×66 Å

pLDDT: mean 74.14, std 24.98, range [33.22, 98.75]

Foldseek 3Di:
DDDDDDDDDDDDDDDDDDDDDDDDDDDDDDDDDPDDPPPPPLQFDWLCVLADVVVLVVLLVCLCVVVVHDSVLSNLLLRVLSLLLLLCLPPPDDDADAFPSNVSNVVSVVVVVVRQQVSNCVRRVDRDDDDDPPVVPPDPDLPVRLVVSVVSSVVNRHDDDCCRSVVVVVPPDDDDDDDPPDDPDDDDDPPPPDD

Mean predicted aligned error: 15.9 Å

InterPro domains:
  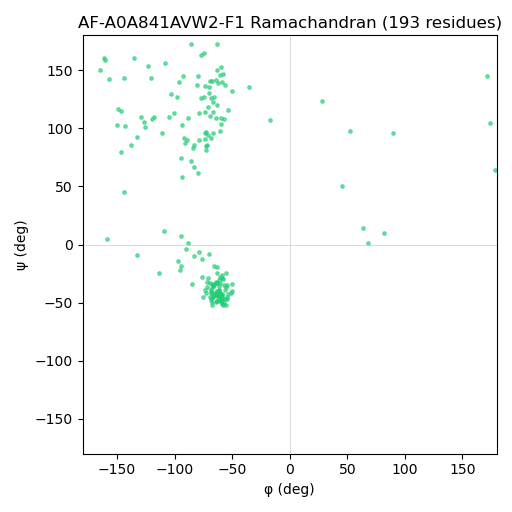IPR060757 UCP032817-like [PF27765] (59-135)

Secondary structure (DSSP, 8-state):
-------------------------------------------PBPGGGGS-HHHHHHHHHHHHHHTT--HHHHHHHHHHHHHHHHHHHH-SSS-----HHHHHHHHHHHTSHHHHHHHHHHHHSS-------TTS---S-HHHHHHHHHHHHHHTTBPP-HHHHSGGGT-SS----------------------

Sequence (195 aa):
MELRFGRSVGPGACGSLLIEGASAVSVAPNTNRKGVGMTIAVEGFTGQGLIPGELFGRLVNRIAKEHDMPREFAVRIMDQALAFLRACGESDRAPLGPSELVDIGWHTFILYTRDYASFCERVAGRFIHHTPNDDGEGEKDPEELIARTTEAIRSLGFAVDDDLWLTFLVKCSDGDDGCRASGKDGNENTDTNGK